Protein AF-A0A416S793-F1 (afdb_monomer_lite)

pLDDT: mean 81.35, std 17.26, range [35.0, 97.81]

Sequence (255 aa):
MKKRIYTAAGLFLAAALVLGGCGKEKVPESEFATADEAKEALTSAETIEIYFDLYGSKRKTKIVADGKVAGYLQKNTVYINEEEWFSIDYVEDEPINDREGSGTTYGYYDASGTCLGYAQEQYVDTSYGKDTRLIFLDVDETPLDYQSSRSGRILYDENDEEIGSGKIGRSGVSLLDQWYTNLYCAVFKTETDGTRQIDFMDRMAMLWRLERDYRSIDDNPVNTGVQIYETVAVVFVLILLIGSSFSKWRQKKKN

Secondary structure (DSSP, 8-state):
-HHHHHHHHHHHHHHHHHHGGGSPPPPPPPSSSSHHHHHHHHHH-SEEEEEEESS-SS-EEEEEETTEEEEEEETTEEEETTEEEEEEEE--SSGGGGSTTEEEEEEEE-TT--EEEEEEEEEEEETTEEEEEEEEE-TT-PEEEEEEETTSSEEEETTS-EEEEEEEESTTS-HHHHHHS-EEEEEEEE---SS----HHHHHHHHHHHHHHHHTT------HHHHHHHHHHHHHHHHHHHHHHHHHHHHHTT-

Foldseek 3Di:
DVVVVVVVVLVVVLVCLVVVVPPDQDFDAFPDPDLVVLQVLLFPAQKWKAKDFLPDQAHWTFIDRPRTTSFTDGRFFTDGPNATAKGKDWDDDDPLCVDPQWDTKIFIAGPVRDTAWIWIFGFDQAPVGTATWTFTAGPVRHTDQKTGHLLLAFIAGVNRDTFKGKDKDCVVPDPCCVQQGSMIMIMIGGNCPVPDTDRSVVNSVSVVSNSVVVVVVPPDHHPNVVSSVVVSVVSVVVVVVVVVVVVVVVVVVVD

Radius of gyration: 24.18 Å; chains: 1; bounding box: 53×38×86 Å

Structure (mmCIF, N/CA/C/O backbone):
data_AF-A0A416S793-F1
#
_entry.id   AF-A0A416S793-F1
#
loop_
_atom_site.group_PDB
_atom_site.id
_atom_site.type_symbol
_atom_site.label_atom_id
_atom_site.label_alt_id
_atom_site.label_comp_id
_atom_site.label_asym_id
_atom_site.label_entity_id
_atom_site.label_seq_id
_atom_site.pdbx_PDB_ins_code
_atom_site.Cartn_x
_atom_site.Cartn_y
_atom_site.Cartn_z
_atom_site.occupancy
_atom_site.B_iso_or_equiv
_atom_site.auth_seq_id
_atom_site.auth_comp_id
_atom_site.auth_asym_id
_atom_site.auth_atom_id
_atom_site.pdbx_PDB_model_num
ATOM 1 N N . MET A 1 1 ? -26.678 9.378 48.951 1.00 38.22 1 MET A N 1
ATOM 2 C CA . MET A 1 1 ? -26.867 9.287 47.485 1.00 38.22 1 MET A CA 1
ATOM 3 C C . MET A 1 1 ? -25.575 9.472 46.681 1.00 38.22 1 MET A C 1
ATOM 5 O O . MET A 1 1 ? -25.279 8.590 45.894 1.00 38.22 1 MET A O 1
ATOM 9 N N . LYS A 1 2 ? -24.725 10.483 46.942 1.00 35.28 2 LYS A N 1
ATOM 10 C CA . LYS A 1 2 ? -23.455 10.703 46.199 1.00 35.28 2 LYS A CA 1
ATOM 11 C C . LYS A 1 2 ? -22.471 9.510 46.149 1.00 35.28 2 LYS A C 1
ATOM 13 O O . LYS A 1 2 ? -21.803 9.327 45.146 1.00 35.28 2 LYS A O 1
ATOM 18 N N . LYS A 1 3 ? -22.408 8.661 47.189 1.00 38.50 3 LYS A N 1
ATOM 19 C CA . LYS A 1 3 ? -21.502 7.487 47.247 1.00 38.50 3 LYS A CA 1
ATOM 20 C C . LYS A 1 3 ? -21.828 6.373 46.239 1.00 38.50 3 LYS A C 1
ATOM 22 O O . LYS A 1 3 ? -20.913 5.681 45.828 1.00 38.50 3 LYS A O 1
ATOM 27 N N . ARG A 1 4 ? -23.101 6.192 45.863 1.00 39.22 4 ARG A N 1
ATOM 28 C CA . ARG A 1 4 ? -23.513 5.145 44.906 1.00 39.22 4 ARG A CA 1
ATOM 29 C C . ARG A 1 4 ? -23.220 5.537 43.455 1.00 39.22 4 ARG A C 1
ATOM 31 O O . ARG A 1 4 ? -23.013 4.660 42.633 1.00 39.22 4 ARG A O 1
ATOM 38 N N . ILE A 1 5 ? -23.146 6.838 43.173 1.00 46.09 5 ILE A N 1
ATOM 39 C CA . ILE A 1 5 ? -22.945 7.376 41.822 1.00 46.09 5 ILE A CA 1
ATOM 40 C C . ILE A 1 5 ? -21.497 7.155 41.354 1.00 46.09 5 ILE A C 1
ATOM 42 O O . ILE A 1 5 ? -21.291 6.696 40.241 1.00 46.09 5 ILE A O 1
ATOM 46 N N . TYR A 1 6 ? -20.494 7.378 42.214 1.00 41.75 6 TYR A N 1
ATOM 47 C CA . TYR A 1 6 ? -19.080 7.194 41.840 1.00 41.75 6 TYR A CA 1
ATOM 48 C C . TYR A 1 6 ? -18.668 5.724 41.684 1.00 41.75 6 TYR A C 1
ATOM 50 O O . TYR A 1 6 ? -17.881 5.394 40.803 1.00 41.75 6 TYR A O 1
ATOM 58 N N . THR A 1 7 ? -19.218 4.824 42.505 1.00 43.16 7 THR A N 1
ATOM 59 C CA . THR A 1 7 ? -18.961 3.380 42.378 1.00 43.16 7 THR A CA 1
ATOM 60 C C . THR A 1 7 ? -19.674 2.792 41.161 1.00 43.16 7 THR A C 1
ATOM 62 O O . THR A 1 7 ? -19.109 1.936 40.492 1.00 43.16 7 THR A O 1
ATOM 65 N N . ALA A 1 8 ? -20.869 3.294 40.827 1.00 39.91 8 ALA A N 1
ATOM 66 C CA . ALA A 1 8 ? -21.564 2.932 39.595 1.00 39.91 8 ALA A CA 1
ATOM 67 C C . ALA A 1 8 ? -20.851 3.480 38.347 1.00 39.91 8 ALA A C 1
ATOM 69 O O . ALA A 1 8 ? -20.729 2.751 37.375 1.00 39.91 8 ALA A O 1
ATOM 70 N N . ALA A 1 9 ? -20.318 4.707 38.385 1.00 46.22 9 ALA A N 1
ATOM 71 C CA . ALA A 1 9 ? -19.577 5.298 37.267 1.00 46.22 9 ALA A CA 1
ATOM 72 C C . ALA A 1 9 ? -18.262 4.555 36.960 1.00 46.22 9 ALA A C 1
ATOM 74 O O . ALA A 1 9 ? -17.954 4.323 35.796 1.00 46.22 9 ALA A O 1
ATOM 75 N N . GLY A 1 10 ? -17.517 4.123 37.986 1.00 43.75 10 GLY A N 1
ATOM 76 C CA . GLY A 1 10 ? -16.302 3.315 37.803 1.00 43.75 10 GLY A CA 1
ATOM 77 C C . GLY A 1 10 ? -16.581 1.907 37.263 1.00 43.75 10 GLY A C 1
ATOM 78 O O . GLY A 1 10 ? -15.853 1.424 36.401 1.00 43.75 10 GLY A O 1
ATOM 79 N N . LEU A 1 11 ? -17.674 1.274 37.711 1.00 47.00 11 LEU A N 1
ATOM 80 C CA . LEU A 1 11 ? -18.149 0.001 37.155 1.00 47.00 11 LEU A CA 1
ATOM 81 C C . LEU A 1 11 ? -18.685 0.154 35.727 1.00 47.00 11 LEU A C 1
ATOM 83 O O . LEU A 1 11 ? -18.479 -0.743 34.921 1.00 47.00 11 LEU A O 1
ATOM 87 N N . PHE A 1 12 ? -19.313 1.285 35.393 1.00 46.03 12 PHE A N 1
ATOM 88 C CA . PHE A 1 12 ? -19.750 1.589 34.028 1.00 46.03 12 PHE A CA 1
ATOM 89 C C . PHE A 1 12 ? -18.572 1.804 33.077 1.00 46.03 12 PHE A C 1
ATOM 91 O O . PHE A 1 12 ? -18.640 1.342 31.946 1.00 46.03 12 PHE A O 1
ATOM 98 N N . LEU A 1 13 ? -17.485 2.445 33.519 1.00 48.09 13 LEU A N 1
ATOM 99 C CA . LEU A 1 13 ? -16.287 2.630 32.692 1.00 48.09 13 LEU A CA 1
ATOM 100 C C . LEU A 1 13 ? -15.574 1.294 32.420 1.00 48.09 13 LEU A C 1
ATOM 102 O O . LEU A 1 13 ? -15.192 1.013 31.288 1.00 48.09 13 LEU A O 1
ATOM 106 N N . ALA A 1 14 ? -15.456 0.439 33.443 1.00 47.72 14 ALA A N 1
ATOM 107 C CA . ALA A 1 14 ? -14.892 -0.903 33.303 1.00 47.72 14 ALA A CA 1
ATOM 108 C C . ALA A 1 14 ? -15.794 -1.826 32.463 1.00 47.72 14 ALA A C 1
ATOM 110 O O . ALA A 1 14 ? -15.302 -2.563 31.616 1.00 47.72 14 ALA A O 1
ATOM 111 N N . ALA A 1 15 ? -17.118 -1.748 32.637 1.00 45.31 15 ALA A N 1
ATOM 112 C CA . ALA A 1 15 ? -18.071 -2.485 31.813 1.00 45.31 15 ALA A CA 1
ATOM 113 C C . ALA A 1 15 ? -18.111 -1.966 30.369 1.00 45.31 15 ALA A C 1
ATOM 115 O O . ALA A 1 15 ? -18.255 -2.773 29.465 1.00 45.31 15 ALA A O 1
ATOM 116 N N . ALA A 1 16 ? -17.935 -0.665 30.120 1.00 48.62 16 ALA A N 1
ATOM 117 C CA . ALA A 1 16 ? -17.843 -0.110 28.768 1.00 48.62 16 ALA A CA 1
ATOM 118 C C . ALA A 1 16 ? -16.562 -0.558 28.045 1.00 48.62 16 ALA A C 1
ATOM 120 O O . ALA A 1 16 ? -16.613 -0.854 26.855 1.00 48.62 16 ALA A O 1
ATOM 121 N N . LEU A 1 17 ? -15.441 -0.688 28.763 1.00 47.50 17 LEU A N 1
ATOM 122 C CA . LEU A 1 17 ? -14.199 -1.256 28.225 1.00 47.50 17 LEU A CA 1
ATOM 123 C C . LEU A 1 17 ? -14.330 -2.758 27.911 1.00 47.50 17 LEU A C 1
ATOM 125 O O . LEU A 1 17 ? -13.796 -3.217 26.908 1.00 47.50 17 LEU A O 1
ATOM 129 N N . VAL A 1 18 ? -15.074 -3.514 28.728 1.00 43.06 18 VAL A N 1
ATOM 130 C CA . VAL A 1 18 ? -15.298 -4.961 28.527 1.00 43.06 18 VAL A CA 1
ATOM 131 C C . VAL A 1 18 ? -16.391 -5.249 27.484 1.00 43.06 18 VAL A C 1
ATOM 133 O O . VAL A 1 18 ? -16.264 -6.191 26.709 1.00 43.06 18 VAL A O 1
ATOM 136 N N . LEU A 1 19 ? -17.451 -4.438 27.417 1.00 41.41 19 LEU A N 1
ATOM 137 C CA . LEU A 1 19 ? -18.565 -4.597 26.469 1.00 41.41 19 LEU A CA 1
ATOM 138 C C . LEU A 1 19 ? -18.295 -3.930 25.111 1.00 41.41 19 LEU A C 1
ATOM 140 O O . LEU A 1 19 ? -18.910 -4.313 24.119 1.00 41.41 19 LEU A O 1
ATOM 144 N N . GLY A 1 20 ? -17.357 -2.980 25.035 1.00 40.66 20 GLY A N 1
ATOM 145 C CA . GLY A 1 20 ? -16.882 -2.406 23.771 1.00 40.66 20 GLY A CA 1
ATOM 146 C C . GLY A 1 20 ? -16.084 -3.395 22.912 1.00 40.66 20 GLY A C 1
ATOM 147 O O . GLY A 1 20 ? -15.991 -3.213 21.702 1.00 40.66 20 GLY A O 1
ATOM 148 N N . GLY A 1 21 ? -15.573 -4.481 23.507 1.00 35.00 21 GLY A N 1
ATOM 149 C CA . GLY A 1 21 ? -14.808 -5.534 22.824 1.00 35.00 21 GLY A CA 1
ATOM 150 C C . GLY A 1 21 ? -15.632 -6.512 21.972 1.00 35.00 21 GLY A C 1
ATOM 151 O O . GLY A 1 21 ? -15.075 -7.462 21.433 1.00 35.00 21 GLY A O 1
ATOM 152 N N . CYS A 1 22 ? -16.947 -6.309 21.848 1.00 38.78 22 CYS A N 1
ATOM 153 C CA . CYS A 1 22 ? -17.835 -7.072 20.956 1.00 38.78 22 CYS A CA 1
ATOM 154 C C . CYS A 1 22 ? -18.673 -6.160 20.043 1.00 38.78 22 CYS A C 1
ATOM 156 O O . CYS A 1 22 ? -19.740 -6.551 19.565 1.00 38.78 22 CYS A O 1
ATOM 158 N N . GLY A 1 23 ? -18.207 -4.935 19.786 1.00 39.75 23 GLY A N 1
ATOM 159 C CA . GLY A 1 23 ? -18.718 -4.160 18.662 1.00 39.75 23 GLY A CA 1
ATOM 160 C C . GLY A 1 23 ? -18.331 -4.866 17.366 1.00 39.75 23 GLY A C 1
ATOM 161 O O . GLY A 1 23 ? -17.156 -5.173 17.173 1.00 39.75 23 GLY A O 1
ATOM 162 N N . LYS A 1 24 ? -19.305 -5.138 16.486 1.00 47.09 24 LYS A N 1
ATOM 163 C CA . LYS A 1 24 ? -19.006 -5.460 15.084 1.00 47.09 24 LYS A CA 1
ATOM 164 C C . LYS A 1 24 ? -18.009 -4.419 14.591 1.00 47.09 24 LYS A C 1
ATOM 166 O O . LYS A 1 24 ? -18.245 -3.225 14.770 1.00 47.09 24 LYS A O 1
ATOM 171 N N . GLU A 1 25 ? -16.892 -4.885 14.056 1.00 58.88 25 GLU A N 1
ATOM 172 C CA . GLU A 1 25 ? -15.843 -4.013 13.563 1.00 58.88 25 GLU A CA 1
ATOM 173 C C . GLU A 1 25 ? -16.437 -3.000 12.578 1.00 58.88 25 GLU A C 1
ATOM 175 O O . GLU A 1 25 ? -17.064 -3.385 11.588 1.00 58.88 25 GLU A O 1
ATOM 180 N N . LYS A 1 26 ? -16.343 -1.708 12.916 1.00 72.19 26 LYS A N 1
ATOM 181 C CA . LYS A 1 26 ? -16.964 -0.649 12.124 1.00 72.19 26 LYS A CA 1
ATOM 182 C C . LYS A 1 26 ? -16.174 -0.508 10.827 1.00 72.19 26 LYS A C 1
ATOM 184 O O . LYS A 1 26 ? -14.986 -0.203 10.868 1.00 72.19 26 LYS A O 1
ATOM 189 N N . VAL A 1 27 ? -16.842 -0.725 9.699 1.00 80.38 27 VAL A N 1
ATOM 190 C CA . VAL A 1 27 ? -16.260 -0.490 8.377 1.00 80.38 27 VAL A CA 1
ATOM 191 C C . VAL A 1 27 ? -15.991 1.013 8.232 1.00 80.38 27 VAL A C 1
ATOM 193 O O . VAL A 1 27 ? -16.888 1.807 8.532 1.00 80.38 27 VAL A O 1
ATOM 196 N N . PRO A 1 28 ? -14.775 1.435 7.841 1.00 84.69 28 PRO A N 1
ATOM 197 C CA . PRO A 1 28 ? -14.536 2.820 7.463 1.00 84.69 28 PRO A CA 1
ATOM 198 C C . PRO A 1 28 ? -15.405 3.185 6.255 1.00 84.69 28 PRO A C 1
ATOM 200 O O . PRO A 1 28 ? -15.316 2.543 5.212 1.00 84.69 28 PRO A O 1
ATOM 203 N N . GLU A 1 29 ? -16.266 4.186 6.417 1.00 85.94 29 GLU A N 1
ATOM 204 C CA . GLU A 1 29 ? -17.139 4.678 5.349 1.00 85.94 29 GLU A CA 1
ATOM 205 C C . GLU A 1 29 ? -16.365 5.663 4.467 1.00 85.94 29 GLU A C 1
ATOM 207 O O . GLU A 1 29 ? -15.632 6.508 4.987 1.00 85.94 29 GLU A O 1
ATOM 212 N N . SER A 1 30 ? -16.523 5.540 3.146 1.00 89.62 30 SER A N 1
ATOM 213 C CA . SER A 1 30 ? -15.948 6.487 2.190 1.00 89.62 30 SER A CA 1
ATOM 214 C C . SER A 1 30 ? -16.628 7.852 2.312 1.00 89.62 30 SER A C 1
ATOM 216 O O . SER A 1 30 ? -17.838 7.945 2.517 1.00 89.62 30 SER A O 1
ATOM 218 N N . GLU A 1 31 ? -15.843 8.916 2.180 1.00 93.69 31 GLU A N 1
ATOM 219 C CA . GLU A 1 31 ? -16.298 10.309 2.162 1.00 93.69 31 GLU A CA 1
ATOM 220 C C . GLU A 1 31 ? -16.569 10.823 0.735 1.00 93.69 31 GLU A C 1
ATOM 222 O O . GLU A 1 31 ? -16.937 11.988 0.559 1.00 93.69 31 GLU A O 1
ATOM 227 N N . PHE A 1 32 ? -16.397 9.972 -0.280 1.00 92.62 32 PHE A N 1
ATOM 228 C CA . PHE A 1 32 ? -16.686 10.267 -1.687 1.00 92.62 32 PHE A CA 1
ATOM 229 C C . PHE A 1 32 ? -18.086 9.782 -2.073 1.00 92.62 32 PHE A C 1
ATOM 231 O O . PHE A 1 32 ? -18.620 8.848 -1.474 1.00 92.62 32 PHE A O 1
ATOM 238 N N . ALA A 1 33 ? -18.705 10.418 -3.073 1.00 90.00 33 ALA A N 1
ATOM 239 C CA . ALA A 1 33 ? -20.078 10.085 -3.451 1.00 90.00 33 ALA A CA 1
ATOM 240 C C . ALA A 1 33 ? -20.156 8.764 -4.228 1.00 90.00 33 ALA A C 1
ATOM 242 O O . ALA A 1 33 ? -21.175 8.072 -4.170 1.00 90.00 33 ALA A O 1
ATOM 243 N N . THR A 1 34 ? -19.090 8.413 -4.952 1.00 93.75 34 THR A N 1
ATOM 244 C CA . THR A 1 34 ? -19.016 7.200 -5.772 1.00 93.75 34 THR A CA 1
ATOM 245 C C . THR A 1 34 ? -17.685 6.473 -5.592 1.00 93.75 34 THR A C 1
ATOM 247 O O . THR A 1 34 ? -16.700 7.043 -5.124 1.00 93.75 34 THR A O 1
ATOM 250 N N . ALA A 1 35 ? -17.657 5.191 -5.967 1.00 93.56 35 ALA A N 1
ATOM 251 C CA . ALA A 1 35 ? -16.425 4.410 -5.950 1.00 93.56 35 ALA A CA 1
ATOM 252 C C . ALA A 1 35 ? -15.397 4.947 -6.958 1.00 93.56 35 ALA A C 1
ATOM 254 O O . ALA A 1 35 ? -14.207 4.940 -6.666 1.00 93.56 35 ALA A O 1
ATOM 255 N N . ASP A 1 36 ? -15.850 5.445 -8.109 1.00 94.81 36 ASP A N 1
ATOM 256 C CA . ASP A 1 36 ? -14.966 5.984 -9.144 1.00 94.81 36 ASP A CA 1
ATOM 257 C C . ASP A 1 36 ? -14.297 7.287 -8.690 1.00 94.81 36 ASP A C 1
ATOM 259 O O . ASP A 1 36 ? -13.089 7.429 -8.849 1.00 94.81 36 ASP A O 1
ATOM 263 N N . GLU A 1 37 ? -15.033 8.177 -8.012 1.00 95.12 37 GLU A N 1
ATOM 264 C CA . GLU A 1 37 ? -14.454 9.375 -7.382 1.00 95.12 37 GLU A CA 1
ATOM 265 C C . GLU A 1 37 ? -13.391 9.019 -6.332 1.00 95.12 37 GLU A C 1
ATOM 267 O O . GLU A 1 37 ? -12.360 9.682 -6.238 1.00 95.12 37 GLU A O 1
ATOM 272 N N . ALA A 1 38 ? -13.627 7.970 -5.538 1.00 95.81 38 ALA A N 1
ATOM 273 C CA . ALA A 1 38 ? -12.657 7.508 -4.550 1.00 95.81 38 ALA A CA 1
ATOM 274 C C . ALA A 1 38 ? -11.394 6.927 -5.209 1.00 95.81 38 ALA A C 1
ATOM 276 O O . ALA A 1 38 ? -10.291 7.194 -4.736 1.00 95.81 38 ALA A O 1
ATOM 277 N N . LYS A 1 39 ? -11.538 6.157 -6.297 1.00 94.75 39 LYS A N 1
ATOM 278 C CA . LYS A 1 39 ? -10.405 5.617 -7.070 1.00 94.75 39 LYS A CA 1
ATOM 279 C C . LYS A 1 39 ? -9.590 6.736 -7.709 1.00 94.75 39 LYS A C 1
ATOM 281 O O . LYS A 1 39 ? -8.374 6.751 -7.558 1.00 94.75 39 LYS A O 1
ATOM 286 N N . GLU A 1 40 ? -10.256 7.697 -8.347 1.00 92.69 40 GLU A N 1
ATOM 287 C CA . GLU A 1 40 ? -9.607 8.870 -8.939 1.00 92.69 40 GLU A CA 1
ATOM 288 C C . GLU A 1 40 ? -8.826 9.654 -7.879 1.00 92.69 40 GLU A C 1
ATOM 290 O O . GLU A 1 40 ? -7.648 9.945 -8.079 1.00 92.69 40 GLU A O 1
ATOM 295 N N . ALA A 1 41 ? -9.431 9.896 -6.712 1.00 93.38 41 ALA A N 1
ATOM 296 C CA . ALA A 1 41 ? -8.758 10.566 -5.605 1.00 93.38 41 ALA A CA 1
ATOM 297 C C . ALA A 1 41 ? -7.534 9.792 -5.093 1.00 93.38 41 ALA A C 1
ATOM 299 O O . ALA A 1 41 ? -6.531 10.407 -4.745 1.00 93.38 41 ALA A O 1
ATOM 300 N N . LEU A 1 42 ? -7.583 8.457 -5.050 1.00 93.50 42 LEU A N 1
ATOM 301 C CA . LEU A 1 42 ? -6.445 7.635 -4.623 1.00 93.50 42 LEU A CA 1
ATOM 302 C C . LEU A 1 42 ? -5.271 7.683 -5.611 1.00 93.50 42 LEU A C 1
ATOM 304 O O . LEU A 1 42 ? -4.120 7.593 -5.181 1.00 93.50 42 LEU A O 1
ATOM 308 N N . THR A 1 43 ? -5.552 7.862 -6.900 1.00 88.94 43 THR A N 1
ATOM 309 C CA . THR A 1 43 ? -4.537 7.989 -7.955 1.00 88.94 43 THR A CA 1
ATOM 310 C C . THR A 1 43 ? -3.983 9.415 -8.061 1.00 88.94 43 THR A C 1
ATOM 312 O O . THR A 1 43 ? -2.791 9.602 -8.308 1.00 88.94 43 THR A O 1
ATOM 315 N N . SER A 1 44 ? -4.816 10.439 -7.853 1.00 88.62 44 SER A N 1
ATOM 316 C CA . SER A 1 44 ? -4.424 11.843 -8.028 1.00 88.62 44 SER A CA 1
ATOM 317 C C . SER A 1 44 ? -3.889 12.522 -6.765 1.00 88.62 44 SER A C 1
ATOM 319 O O . SER A 1 44 ? -3.367 13.630 -6.864 1.00 88.62 44 SER A O 1
ATOM 321 N N . ALA A 1 45 ? -4.068 11.925 -5.585 1.00 90.94 45 ALA A N 1
ATOM 322 C CA . ALA A 1 45 ? -3.743 12.585 -4.325 1.00 90.94 45 ALA A CA 1
ATOM 323 C C . ALA A 1 45 ? -2.241 12.830 -4.133 1.00 90.94 45 ALA A C 1
ATOM 325 O O . ALA A 1 45 ? -1.394 11.952 -4.342 1.00 90.94 45 ALA A O 1
ATOM 326 N N . GLU A 1 46 ? -1.928 14.015 -3.612 1.00 91.06 46 GLU A N 1
ATOM 327 C CA . GLU A 1 46 ? -0.577 14.372 -3.177 1.00 91.06 46 GLU A CA 1
ATOM 328 C C . GLU A 1 46 ? -0.181 13.573 -1.936 1.00 91.06 46 GLU A C 1
ATOM 330 O O . GLU A 1 46 ? 0.961 13.126 -1.804 1.00 91.06 46 GLU A O 1
ATOM 335 N N . THR A 1 47 ? -1.127 13.388 -1.013 1.00 93.81 47 THR A N 1
ATOM 336 C CA . THR A 1 47 ? -0.925 12.674 0.244 1.00 93.81 47 THR A CA 1
ATOM 337 C C . THR A 1 47 ? -1.897 11.510 0.375 1.00 93.81 47 THR A C 1
ATOM 339 O O . THR A 1 47 ? -3.113 11.679 0.444 1.00 93.81 47 THR A O 1
ATOM 342 N N . ILE A 1 48 ? -1.331 10.315 0.515 1.00 96.06 48 ILE A N 1
ATOM 343 C CA . ILE A 1 48 ? -2.055 9.084 0.819 1.00 96.06 48 ILE A CA 1
ATOM 344 C C . ILE A 1 48 ? -1.658 8.612 2.215 1.00 96.06 48 ILE A C 1
ATOM 346 O O . ILE A 1 48 ? -0.474 8.415 2.493 1.00 96.06 48 ILE A O 1
ATOM 350 N N . GLU A 1 49 ? -2.640 8.385 3.085 1.00 96.69 49 GLU A N 1
ATOM 351 C CA . GLU A 1 49 ? -2.437 7.730 4.378 1.00 96.69 49 GLU A CA 1
ATOM 352 C C . GLU A 1 49 ? -3.114 6.360 4.386 1.00 96.69 49 GLU A C 1
ATOM 354 O O . GLU A 1 49 ? -4.332 6.249 4.228 1.00 96.69 49 GLU A O 1
ATOM 359 N N . ILE A 1 50 ? -2.335 5.311 4.627 1.00 96.12 50 ILE A N 1
ATOM 360 C CA . ILE A 1 50 ? -2.825 3.938 4.726 1.00 96.12 50 ILE A CA 1
ATOM 361 C C . ILE A 1 50 ? -2.659 3.488 6.167 1.00 96.12 50 ILE A C 1
ATOM 363 O O . ILE A 1 50 ? -1.543 3.341 6.666 1.00 96.12 50 ILE A O 1
ATOM 367 N N . TYR A 1 51 ? -3.778 3.287 6.853 1.00 94.19 51 TYR A N 1
ATOM 368 C CA . TYR A 1 51 ? -3.783 2.710 8.189 1.00 94.19 51 TYR A CA 1
ATOM 369 C C . TYR A 1 51 ? -3.805 1.194 8.043 1.00 94.19 51 TYR A C 1
ATOM 371 O O . TYR A 1 51 ? -4.479 0.678 7.154 1.00 94.19 51 TYR A O 1
ATOM 379 N N . PHE A 1 52 ? -3.106 0.478 8.918 1.00 92.25 52 PHE A N 1
ATOM 380 C CA . PHE A 1 52 ? -3.042 -0.985 8.885 1.00 92.25 52 PHE A CA 1
ATOM 381 C C . PHE A 1 52 ? -2.655 -1.551 10.254 1.00 92.25 52 PHE A C 1
ATOM 383 O O . PHE A 1 52 ? -2.127 -0.843 11.116 1.00 92.25 52 PHE A O 1
ATOM 390 N N . ASP A 1 53 ? -2.955 -2.829 10.470 1.00 89.88 53 ASP A N 1
ATOM 391 C CA . ASP A 1 53 ? -2.495 -3.583 11.634 1.00 89.88 53 ASP A CA 1
ATOM 392 C C . ASP A 1 53 ? -1.256 -4.394 11.235 1.00 89.88 53 ASP A C 1
ATOM 394 O O . ASP A 1 53 ? -1.345 -5.321 10.434 1.00 89.88 53 ASP A O 1
ATOM 398 N N . LEU A 1 54 ? -0.087 -4.043 11.780 1.00 88.50 54 LEU A N 1
ATOM 399 C CA . LEU A 1 54 ? 1.187 -4.633 11.352 1.00 88.50 54 LEU A CA 1
ATOM 400 C C . LEU A 1 54 ? 1.271 -6.139 11.647 1.00 88.50 54 LEU A C 1
ATOM 402 O O . LEU A 1 54 ? 2.020 -6.841 10.969 1.00 88.50 54 LEU A O 1
ATOM 406 N N . TYR A 1 55 ? 0.517 -6.645 12.626 1.00 85.25 55 TYR A N 1
ATOM 407 C CA . TYR A 1 55 ? 0.572 -8.050 13.055 1.00 85.25 55 TYR A CA 1
ATOM 408 C C . TYR A 1 55 ? -0.782 -8.772 12.961 1.00 85.25 55 TYR A C 1
ATOM 410 O O . TYR A 1 55 ? -0.857 -9.983 13.177 1.00 85.25 55 TYR A O 1
ATOM 418 N N . GLY A 1 56 ? -1.859 -8.053 12.650 1.00 81.94 56 GLY A N 1
ATOM 419 C CA .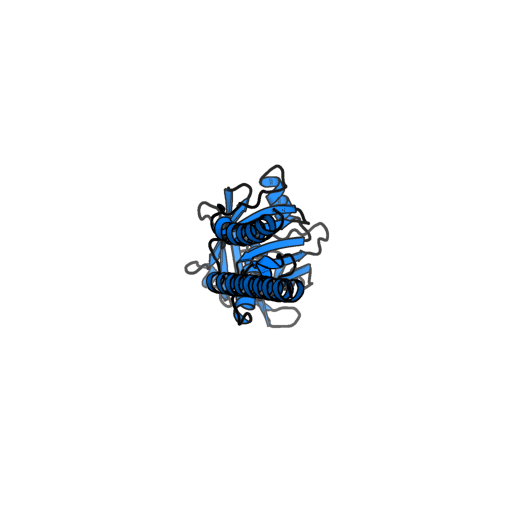 GLY A 1 56 ? -3.217 -8.568 12.541 1.00 81.94 56 GLY A CA 1
ATOM 420 C C . GLY A 1 56 ? -3.741 -8.526 11.108 1.00 81.94 56 GLY A C 1
ATOM 421 O O . GLY A 1 56 ? -3.635 -7.527 10.417 1.00 81.94 56 GLY A O 1
ATOM 422 N N . SER A 1 57 ? -4.390 -9.604 10.669 1.00 79.50 57 SER A N 1
ATOM 423 C CA . SER A 1 57 ? -4.954 -9.700 9.311 1.00 79.50 57 SER A CA 1
ATOM 424 C C . SER A 1 57 ? -6.460 -9.448 9.233 1.00 79.50 57 SER A C 1
ATOM 426 O O . SER A 1 57 ? -7.018 -9.332 8.148 1.00 79.50 57 SER A O 1
ATOM 428 N N . LYS A 1 58 ? -7.154 -9.411 10.375 1.00 82.75 58 LYS A N 1
ATOM 429 C CA . LYS A 1 58 ? -8.623 -9.330 10.400 1.00 82.75 58 LYS A CA 1
ATOM 430 C C . LYS A 1 58 ? -9.141 -7.901 10.337 1.00 82.75 58 LYS A C 1
ATOM 432 O O . LYS A 1 58 ? -10.261 -7.708 9.869 1.00 82.75 58 LYS A O 1
ATOM 437 N N . ARG A 1 59 ? -8.339 -6.947 10.819 1.00 86.12 59 ARG A N 1
ATOM 438 C CA . ARG A 1 59 ? -8.782 -5.584 11.076 1.00 86.12 59 ARG A CA 1
ATOM 439 C C . ARG A 1 59 ? -9.018 -4.825 9.766 1.00 86.12 59 ARG A C 1
ATOM 441 O O . ARG A 1 59 ? -8.197 -4.918 8.858 1.00 86.12 59 ARG A O 1
ATOM 448 N N . LYS A 1 60 ? -10.120 -4.079 9.683 1.00 92.25 60 LYS A N 1
ATOM 449 C CA . LYS A 1 60 ? -10.439 -3.142 8.600 1.00 92.25 60 LYS A CA 1
ATOM 450 C C . LYS A 1 60 ? -9.948 -1.754 8.986 1.00 92.25 60 LYS A C 1
ATOM 452 O O . LYS A 1 60 ? -10.377 -1.189 9.993 1.00 92.25 60 LYS A O 1
ATOM 457 N N . THR A 1 61 ? -9.056 -1.191 8.189 1.00 93.00 61 THR A N 1
ATOM 458 C CA . THR A 1 61 ? -8.377 0.071 8.494 1.00 93.00 61 THR A CA 1
ATOM 459 C C . THR A 1 61 ? -8.540 1.054 7.348 1.00 93.00 61 THR A C 1
ATOM 461 O O . THR A 1 61 ? -8.585 0.672 6.190 1.00 93.00 61 THR A O 1
ATOM 464 N N . LYS A 1 62 ? -8.699 2.339 7.658 1.00 95.00 62 LYS A N 1
ATOM 465 C CA . LYS A 1 62 ? -9.039 3.346 6.645 1.00 95.00 62 LYS A CA 1
ATOM 466 C C . LYS A 1 62 ? -7.870 3.648 5.700 1.00 95.00 62 LYS A C 1
ATOM 468 O O . LYS A 1 62 ? -6.711 3.625 6.113 1.00 95.00 62 LYS A O 1
ATOM 473 N N . ILE A 1 63 ? -8.211 4.021 4.475 1.00 97.06 63 ILE A N 1
ATOM 474 C CA . ILE A 1 63 ? -7.315 4.617 3.484 1.00 97.06 63 ILE A CA 1
ATOM 475 C C . ILE A 1 63 ? -7.803 6.047 3.252 1.00 97.06 63 ILE A C 1
ATOM 477 O O . ILE A 1 63 ? -8.997 6.263 3.033 1.00 97.06 63 ILE A O 1
ATOM 481 N N . VAL A 1 64 ? -6.903 7.019 3.346 1.00 96.69 64 VAL A N 1
ATOM 482 C CA . VAL A 1 64 ? -7.215 8.450 3.277 1.00 96.69 64 VAL A CA 1
ATOM 483 C C . VAL A 1 64 ? -6.461 9.077 2.108 1.00 96.69 64 VAL A C 1
ATOM 485 O O . VAL A 1 64 ? -5.243 8.942 2.031 1.00 96.69 64 VAL A O 1
ATOM 488 N N . ALA A 1 65 ? -7.183 9.781 1.240 1.00 95.88 65 ALA A N 1
ATOM 489 C CA . ALA A 1 65 ? -6.652 10.580 0.141 1.00 95.88 65 ALA A CA 1
ATOM 490 C C . ALA A 1 65 ? -6.859 12.066 0.449 1.00 95.88 65 ALA A C 1
ATOM 492 O O . ALA A 1 65 ? -7.995 12.495 0.666 1.00 95.88 65 ALA A O 1
ATOM 493 N N . ASP A 1 66 ? -5.772 12.835 0.547 1.00 94.38 66 ASP A N 1
ATOM 494 C CA . ASP A 1 66 ? -5.773 14.279 0.840 1.00 94.38 66 ASP A CA 1
ATOM 495 C C . ASP A 1 66 ? -6.715 14.682 1.992 1.00 94.38 66 ASP A C 1
ATOM 497 O O . ASP A 1 66 ? -7.453 15.669 1.949 1.00 94.38 66 ASP A O 1
ATOM 501 N N . GLY A 1 67 ? -6.698 13.877 3.058 1.00 94.50 67 GLY A N 1
ATOM 502 C CA . GLY A 1 67 ? -7.482 14.102 4.273 1.00 94.50 67 GLY A CA 1
ATOM 503 C C . GLY A 1 67 ? -8.913 13.551 4.265 1.00 94.50 67 GLY A C 1
ATOM 504 O O . GLY A 1 67 ? -9.579 13.665 5.293 1.00 94.50 67 GLY A O 1
ATOM 505 N N . LYS A 1 68 ? -9.378 12.924 3.176 1.00 96.19 68 LYS A N 1
ATOM 506 C CA . LYS A 1 68 ? -10.703 12.281 3.076 1.00 96.19 68 LYS A CA 1
ATOM 507 C C . LYS A 1 68 ? -10.595 10.764 3.002 1.00 96.19 68 LYS A C 1
ATOM 509 O O . LYS A 1 68 ? -9.771 10.239 2.257 1.00 96.19 68 LYS A O 1
ATOM 514 N N . VAL A 1 69 ? -11.427 10.035 3.744 1.00 96.75 69 VAL A N 1
ATOM 515 C CA . VAL A 1 69 ? -11.468 8.566 3.661 1.00 96.75 69 VAL A CA 1
ATOM 516 C C . VAL A 1 69 ? -11.978 8.141 2.283 1.00 96.75 69 VAL A C 1
ATOM 518 O O . VAL A 1 69 ? -13.096 8.471 1.907 1.00 96.75 69 VAL A O 1
ATOM 521 N N . ALA A 1 70 ? -11.168 7.392 1.538 1.00 96.75 70 ALA A N 1
ATOM 522 C CA . ALA A 1 70 ? -11.521 6.880 0.211 1.00 96.75 70 ALA A CA 1
ATOM 523 C C . ALA A 1 70 ? -12.022 5.430 0.255 1.00 96.75 70 ALA A C 1
ATOM 525 O O . ALA A 1 70 ? -12.911 5.044 -0.503 1.00 96.75 70 ALA A O 1
ATOM 526 N N . GLY A 1 71 ? -11.489 4.636 1.184 1.00 96.25 71 GLY A N 1
ATOM 527 C CA . GLY A 1 71 ? -11.805 3.220 1.316 1.00 96.25 71 GLY A CA 1
ATOM 528 C C . GLY A 1 71 ? -11.176 2.608 2.561 1.00 96.25 71 GLY A C 1
ATOM 529 O O . GLY A 1 71 ? -10.806 3.314 3.508 1.00 96.25 71 GLY A O 1
ATOM 530 N N . TYR A 1 72 ? -11.040 1.287 2.567 1.00 96.12 72 TYR A N 1
ATOM 531 C CA . TYR A 1 72 ? -10.375 0.569 3.646 1.00 96.12 72 TYR A CA 1
ATOM 532 C C . TYR A 1 72 ? -9.481 -0.558 3.135 1.00 96.12 72 TYR A C 1
ATOM 534 O O . TYR A 1 72 ? -9.743 -1.184 2.113 1.00 96.12 72 TYR A O 1
ATOM 542 N N . LEU A 1 73 ? -8.427 -0.827 3.892 1.00 95.81 73 LEU A N 1
ATOM 543 C CA . LEU A 1 73 ? -7.547 -1.968 3.742 1.00 95.81 73 LEU A CA 1
ATOM 544 C C . LEU A 1 73 ? -7.997 -3.062 4.712 1.00 95.81 73 LEU A C 1
ATOM 546 O O . LEU A 1 73 ? -8.302 -2.798 5.879 1.00 95.81 73 LEU A O 1
ATOM 550 N N . GLN A 1 74 ? -8.028 -4.302 4.240 1.00 93.00 74 GLN A N 1
ATOM 551 C CA . GLN A 1 74 ? -8.129 -5.474 5.098 1.00 93.00 74 GLN A CA 1
ATOM 552 C C . GLN A 1 74 ? -7.098 -6.500 4.646 1.00 93.00 74 GLN A C 1
ATOM 554 O O . GLN A 1 74 ? -7.183 -7.026 3.536 1.00 93.00 74 GLN A O 1
ATOM 559 N N . LYS A 1 75 ? -6.127 -6.794 5.519 1.00 88.94 75 LYS A N 1
ATOM 560 C CA . LYS A 1 75 ? -4.931 -7.575 5.177 1.00 88.94 75 LYS A CA 1
ATOM 561 C C . LYS A 1 75 ? -4.220 -6.944 3.968 1.00 88.94 75 LYS A C 1
ATOM 563 O O . LYS A 1 75 ? -3.574 -5.918 4.120 1.00 88.94 75 LYS A O 1
ATOM 568 N N . ASN A 1 76 ? -4.411 -7.529 2.792 1.00 92.44 76 ASN A N 1
ATOM 569 C CA . ASN A 1 76 ? -3.729 -7.198 1.546 1.00 92.44 76 ASN A CA 1
ATOM 570 C C . ASN A 1 76 ? -4.707 -6.751 0.450 1.00 92.44 76 ASN A C 1
ATOM 572 O O . ASN A 1 76 ? -4.323 -6.618 -0.707 1.00 92.44 76 ASN A O 1
ATOM 576 N N . THR A 1 77 ? -5.978 -6.576 0.807 1.00 96.25 77 THR A N 1
ATOM 577 C CA . THR A 1 77 ? -7.057 -6.297 -0.135 1.00 96.25 77 THR A CA 1
ATOM 578 C C . THR A 1 77 ? -7.635 -4.925 0.158 1.00 96.25 77 THR A C 1
ATOM 580 O O . THR A 1 77 ? -7.962 -4.599 1.306 1.00 96.25 77 THR A O 1
ATOM 583 N N . VAL A 1 78 ? -7.747 -4.123 -0.891 1.00 97.25 78 VAL A N 1
ATOM 584 C CA . VAL A 1 78 ? -8.281 -2.768 -0.861 1.00 97.25 78 VAL A CA 1
ATOM 585 C C . VAL A 1 78 ? -9.755 -2.821 -1.226 1.00 97.25 78 VAL A C 1
ATOM 587 O O . VAL A 1 78 ? -10.140 -3.419 -2.228 1.00 97.25 78 VAL A O 1
ATOM 590 N N . TYR A 1 79 ? -10.575 -2.164 -0.416 1.00 96.44 79 TYR A N 1
ATOM 591 C CA . TYR A 1 79 ? -12.015 -2.091 -0.599 1.00 96.44 79 TYR A CA 1
ATOM 592 C C . TYR A 1 79 ? -12.470 -0.642 -0.705 1.00 96.44 79 TYR A C 1
ATOM 594 O O . TYR A 1 79 ? -12.041 0.220 0.070 1.00 96.44 79 TYR A O 1
ATOM 602 N N . ILE A 1 80 ? -13.407 -0.392 -1.612 1.00 94.75 80 ILE A N 1
ATOM 603 C CA . ILE A 1 80 ? -14.096 0.889 -1.772 1.00 94.75 80 ILE A CA 1
ATOM 604 C C . ILE A 1 80 ? -15.592 0.591 -1.749 1.00 94.75 80 ILE A C 1
ATOM 606 O O . ILE A 1 80 ? -16.061 -0.278 -2.471 1.00 94.75 80 ILE A O 1
ATOM 610 N N . ASN A 1 81 ? -16.345 1.289 -0.896 1.00 89.69 81 ASN A N 1
ATOM 611 C CA . ASN A 1 81 ? -17.790 1.073 -0.732 1.00 89.69 81 ASN A CA 1
ATOM 612 C C . ASN A 1 81 ? -18.181 -0.398 -0.479 1.00 89.69 81 ASN A C 1
ATOM 614 O O . ASN A 1 81 ? -19.177 -0.877 -1.006 1.00 89.69 81 ASN A O 1
ATOM 618 N N . GLU A 1 82 ? -17.396 -1.102 0.346 1.00 89.75 82 GLU A N 1
ATOM 619 C CA . GLU A 1 82 ? -17.564 -2.533 0.681 1.00 89.75 82 GLU A CA 1
ATOM 620 C C . GLU A 1 82 ? -17.319 -3.522 -0.469 1.00 89.75 82 GLU A C 1
ATOM 622 O O . GLU A 1 82 ? -17.365 -4.732 -0.247 1.00 89.75 82 GLU A O 1
ATOM 627 N N . GLU A 1 83 ? -16.976 -3.036 -1.658 1.00 93.88 83 GLU A N 1
ATOM 628 C CA . GLU A 1 83 ? -16.585 -3.860 -2.796 1.00 93.88 83 GLU A CA 1
ATOM 629 C C . GLU A 1 83 ? -15.063 -3.972 -2.871 1.00 93.88 83 GLU A C 1
ATOM 631 O O . GLU A 1 83 ? -14.332 -3.010 -2.618 1.00 93.88 83 GLU A O 1
ATOM 636 N N . GLU A 1 84 ? -14.582 -5.172 -3.187 1.00 96.19 84 GLU A N 1
ATOM 637 C CA . GLU A 1 84 ? -13.165 -5.407 -3.441 1.00 96.19 84 GLU A CA 1
ATOM 638 C C . GLU A 1 84 ? -12.745 -4.657 -4.705 1.00 96.19 84 GLU A C 1
ATOM 640 O O . GLU A 1 84 ? -13.349 -4.821 -5.766 1.00 96.19 84 GLU A O 1
ATOM 645 N N . TRP A 1 85 ? -11.712 -3.823 -4.582 1.00 96.38 85 TRP A N 1
ATOM 646 C CA . TRP A 1 85 ? -11.118 -3.145 -5.725 1.00 96.38 85 TRP A CA 1
ATOM 647 C C . TRP A 1 85 ? -9.977 -3.977 -6.306 1.00 96.38 85 TRP A C 1
ATOM 649 O O . TRP A 1 85 ? -10.038 -4.364 -7.470 1.00 96.38 85 TRP A O 1
ATOM 659 N N . PHE A 1 86 ? -8.961 -4.261 -5.495 1.00 97.81 86 PHE A N 1
ATOM 660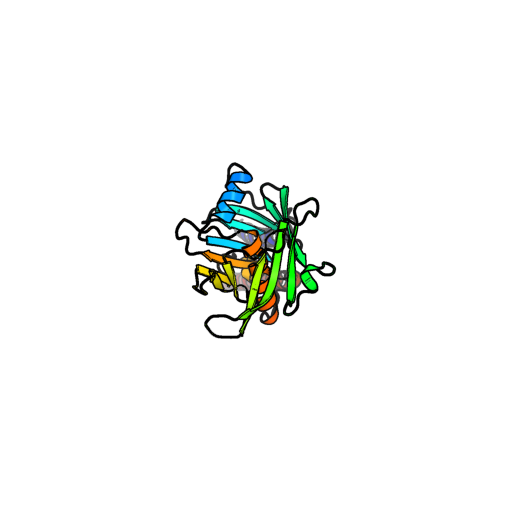 C CA . PHE A 1 86 ? -7.867 -5.153 -5.860 1.00 97.81 86 PHE A CA 1
ATOM 661 C C . PHE A 1 86 ? -7.206 -5.733 -4.611 1.00 97.81 86 PHE A C 1
ATOM 663 O O . PHE A 1 86 ? -7.355 -5.222 -3.493 1.00 97.81 86 PHE A O 1
ATOM 670 N N . SER A 1 87 ? -6.430 -6.787 -4.814 1.00 97.25 87 SER A N 1
ATOM 671 C CA . SER A 1 87 ? -5.525 -7.361 -3.832 1.00 97.25 87 SER A CA 1
ATOM 672 C C . SER A 1 87 ? -4.094 -7.363 -4.353 1.00 97.25 87 SER A C 1
ATOM 674 O O . SER A 1 87 ? -3.849 -7.288 -5.555 1.00 97.25 87 SER A O 1
ATOM 676 N N . ILE A 1 88 ? -3.145 -7.413 -3.427 1.00 96.56 88 ILE A N 1
ATOM 677 C CA . ILE A 1 88 ? -1.725 -7.584 -3.723 1.00 96.56 88 ILE A CA 1
ATOM 678 C C . ILE A 1 88 ? -1.251 -8.910 -3.119 1.00 96.56 88 ILE A C 1
ATOM 680 O O . ILE A 1 88 ? -1.589 -9.221 -1.971 1.00 96.56 88 ILE A O 1
ATOM 684 N N . ASP A 1 89 ? -0.491 -9.696 -3.882 1.00 95.31 89 ASP A N 1
ATOM 685 C CA . ASP A 1 89 ? 0.118 -10.940 -3.394 1.00 95.31 89 ASP A CA 1
ATOM 686 C C . ASP A 1 89 ? 1.516 -11.195 -3.972 1.00 95.31 89 ASP A C 1
ATOM 688 O O . ASP A 1 89 ? 1.921 -10.572 -4.954 1.00 95.31 89 ASP A O 1
ATOM 692 N N . TYR A 1 90 ? 2.263 -12.109 -3.351 1.00 92.81 90 TYR A N 1
ATOM 693 C CA . TYR A 1 90 ? 3.513 -12.617 -3.910 1.00 92.81 90 TYR A CA 1
ATOM 694 C C . TYR A 1 90 ? 3.240 -13.441 -5.165 1.00 92.81 90 TYR A C 1
ATOM 696 O O . TYR A 1 90 ? 2.342 -14.281 -5.191 1.00 92.81 90 TYR A O 1
ATOM 704 N N . VAL A 1 91 ? 4.064 -13.235 -6.187 1.00 91.88 91 VAL A N 1
ATOM 705 C CA . VAL A 1 91 ? 4.061 -14.072 -7.387 1.00 91.88 91 VAL A CA 1
ATOM 706 C C . VAL A 1 91 ? 5.108 -15.162 -7.195 1.00 91.88 91 VAL A C 1
ATOM 708 O O . VAL A 1 91 ? 6.293 -14.851 -7.084 1.00 91.88 91 VAL A O 1
ATOM 711 N N . GLU A 1 92 ? 4.696 -16.427 -7.126 1.00 83.06 92 GLU A N 1
ATOM 712 C CA . GLU A 1 92 ? 5.620 -17.556 -6.912 1.00 83.06 92 GLU A CA 1
ATOM 713 C C . GLU A 1 92 ? 5.936 -18.312 -8.215 1.00 83.06 92 GLU A C 1
ATOM 715 O O . GLU A 1 92 ? 7.105 -18.588 -8.478 1.00 83.06 92 GLU A O 1
ATOM 720 N N . ASP A 1 93 ? 4.945 -18.545 -9.083 1.00 78.38 93 ASP A N 1
ATOM 721 C CA . ASP A 1 93 ? 5.044 -19.502 -10.201 1.00 78.38 93 ASP A CA 1
ATOM 722 C C . ASP A 1 93 ? 4.761 -18.884 -11.590 1.00 78.38 93 ASP A C 1
ATOM 724 O O . ASP A 1 93 ? 4.102 -19.499 -12.433 1.00 78.38 93 ASP A O 1
ATOM 728 N N . GLU A 1 94 ? 5.243 -17.665 -11.857 1.00 81.00 94 GLU A N 1
ATOM 729 C CA . GLU A 1 94 ? 5.050 -16.992 -13.155 1.00 81.00 94 GLU A CA 1
ATOM 730 C C . GLU A 1 94 ? 6.370 -16.682 -13.885 1.00 81.00 94 GLU A C 1
ATOM 732 O O . GLU A 1 94 ? 7.379 -16.415 -13.225 1.00 81.00 94 GLU A O 1
ATOM 737 N N . PRO A 1 95 ? 6.374 -16.639 -15.239 1.00 80.38 95 PRO A N 1
ATOM 738 C CA . PRO A 1 95 ? 7.579 -16.389 -16.044 1.00 80.38 95 PRO A CA 1
ATOM 739 C C . PRO A 1 95 ? 8.322 -15.094 -15.698 1.00 80.38 95 PRO A C 1
ATOM 741 O O . PRO A 1 95 ? 9.534 -15.000 -15.894 1.00 80.38 95 PRO A O 1
ATOM 744 N N . ILE A 1 96 ? 7.618 -14.101 -15.154 1.00 80.19 96 ILE A N 1
ATOM 745 C CA . ILE A 1 96 ? 8.199 -12.836 -14.700 1.00 80.19 96 ILE A CA 1
ATOM 746 C C . ILE A 1 96 ? 9.308 -13.042 -13.649 1.00 80.19 96 ILE A C 1
ATOM 748 O O . ILE A 1 96 ? 10.252 -12.249 -13.587 1.00 80.19 96 ILE A O 1
ATOM 752 N N . ASN A 1 97 ? 9.249 -14.127 -12.867 1.00 83.38 97 ASN A N 1
ATOM 753 C CA . ASN A 1 97 ? 10.262 -14.488 -11.871 1.00 83.38 97 ASN A CA 1
ATOM 754 C C . ASN A 1 97 ? 11.544 -15.073 -12.486 1.00 83.38 97 ASN A C 1
ATOM 756 O O . ASN A 1 97 ? 12.587 -15.040 -11.839 1.00 83.38 97 ASN A O 1
ATOM 760 N N . ASP A 1 98 ? 11.511 -15.551 -13.733 1.00 83.00 98 ASP A N 1
ATOM 761 C CA . ASP A 1 98 ? 12.670 -16.175 -14.392 1.00 83.00 98 ASP A CA 1
ATOM 762 C C . ASP A 1 98 ? 13.654 -15.148 -14.991 1.00 83.00 98 ASP A C 1
ATOM 764 O O . ASP A 1 98 ? 14.688 -15.513 -15.561 1.00 83.00 98 ASP A O 1
ATOM 768 N N . ARG A 1 99 ? 13.353 -13.847 -14.879 1.00 81.94 99 ARG A N 1
ATOM 769 C CA . ARG A 1 99 ? 14.201 -12.755 -15.380 1.00 81.94 99 ARG A CA 1
ATOM 770 C C . ARG A 1 99 ? 15.542 -12.704 -14.636 1.00 81.94 99 ARG A C 1
ATOM 772 O O . ARG A 1 99 ? 15.597 -12.698 -13.411 1.00 81.94 99 ARG A O 1
ATOM 779 N N . GLU A 1 100 ? 16.650 -12.608 -15.372 1.00 78.94 100 GLU A N 1
ATOM 780 C CA . GLU A 1 100 ? 17.971 -12.459 -14.754 1.00 78.94 100 GLU A CA 1
ATOM 781 C C . GLU A 1 100 ? 18.068 -11.123 -14.001 1.00 78.94 100 GLU A C 1
ATOM 783 O O . GLU A 1 100 ? 17.761 -10.063 -14.542 1.00 78.94 100 GLU A O 1
ATOM 788 N N . GLY A 1 101 ? 18.509 -11.175 -12.743 1.00 79.56 101 GLY A N 1
ATOM 789 C CA . GLY A 1 101 ? 18.615 -9.986 -11.900 1.00 79.56 101 GLY A CA 1
ATOM 790 C C . GLY A 1 101 ? 17.287 -9.515 -11.293 1.00 79.56 101 GLY A C 1
ATOM 791 O O . GLY A 1 101 ? 17.222 -8.387 -10.800 1.00 79.56 101 GLY A O 1
ATOM 792 N N . SER A 1 102 ? 16.256 -10.361 -11.294 1.00 84.81 102 SER A N 1
ATOM 793 C CA . SER A 1 102 ? 15.031 -10.150 -10.526 1.00 84.81 102 SER A CA 1
ATOM 794 C C . SER A 1 102 ? 15.144 -10.718 -9.100 1.00 84.81 102 SER A C 1
ATOM 796 O O . SER A 1 102 ? 15.997 -11.554 -8.786 1.00 84.81 102 SER A O 1
ATOM 798 N N . GLY A 1 103 ? 14.302 -10.207 -8.206 1.00 87.62 103 GLY A N 1
ATOM 799 C CA . GLY A 1 103 ? 14.124 -10.669 -6.836 1.00 87.62 103 GLY A CA 1
ATOM 800 C C . GLY A 1 103 ? 12.650 -10.926 -6.539 1.00 87.62 103 GLY A C 1
ATOM 801 O O . GLY A 1 103 ? 11.965 -11.613 -7.284 1.00 87.62 103 GLY A O 1
ATOM 802 N N . THR A 1 104 ? 12.153 -10.385 -5.427 1.00 91.62 104 THR A N 1
ATOM 803 C CA . THR A 1 104 ? 10.748 -10.563 -5.030 1.00 91.62 104 THR A CA 1
ATOM 804 C C . THR A 1 104 ? 9.798 -9.866 -6.009 1.00 91.62 104 THR A C 1
ATOM 806 O O . THR A 1 104 ? 9.978 -8.671 -6.259 1.00 91.62 104 THR A O 1
ATOM 809 N N . THR A 1 105 ? 8.755 -10.564 -6.461 1.00 95.12 105 THR A N 1
ATOM 810 C CA . THR A 1 105 ? 7.685 -10.009 -7.306 1.00 95.12 105 THR A CA 1
ATOM 811 C C . THR A 1 105 ? 6.360 -9.958 -6.546 1.00 95.12 105 THR A C 1
ATOM 813 O O . THR A 1 105 ? 5.987 -10.912 -5.859 1.00 95.12 105 THR A O 1
ATOM 816 N N . TYR A 1 106 ? 5.649 -8.842 -6.681 1.00 95.50 106 TYR A N 1
ATOM 817 C CA . TYR A 1 106 ? 4.290 -8.622 -6.197 1.00 95.50 106 TYR A CA 1
ATOM 818 C C . TYR A 1 106 ? 3.372 -8.448 -7.401 1.00 95.50 106 TYR A C 1
ATOM 820 O O . TYR A 1 106 ? 3.705 -7.689 -8.308 1.00 95.50 106 TYR A O 1
ATOM 828 N N . GLY A 1 107 ? 2.239 -9.138 -7.403 1.00 96.50 107 GLY A N 1
ATOM 829 C CA . GLY A 1 107 ? 1.198 -9.005 -8.416 1.00 96.50 107 GLY A CA 1
ATOM 830 C C . GLY A 1 107 ? -0.004 -8.273 -7.841 1.00 96.50 107 GLY A C 1
ATOM 831 O O . GLY A 1 107 ? -0.328 -8.433 -6.658 1.00 96.50 107 GLY A O 1
ATOM 832 N N . TYR A 1 108 ? -0.659 -7.477 -8.677 1.00 97.00 108 TYR A N 1
ATOM 833 C CA . TYR A 1 108 ? -1.931 -6.838 -8.359 1.00 97.00 108 TYR A CA 1
ATOM 834 C C . TYR A 1 108 ? -3.053 -7.606 -9.044 1.00 97.00 108 TYR A C 1
ATOM 836 O O . TYR A 1 108 ? -2.965 -7.874 -10.239 1.00 97.00 108 TYR A O 1
ATOM 844 N N . TYR A 1 109 ? -4.117 -7.932 -8.320 1.00 96.69 109 TYR A N 1
ATOM 845 C CA . TYR A 1 109 ? -5.212 -8.740 -8.850 1.00 96.69 109 TYR A CA 1
ATOM 846 C C . TYR A 1 109 ? -6.554 -8.082 -8.581 1.00 96.69 109 TYR A C 1
ATOM 848 O O . TYR A 1 109 ? -6.812 -7.633 -7.463 1.00 96.69 109 TYR A O 1
ATOM 856 N N . ASP A 1 110 ? -7.429 -8.053 -9.582 1.00 96.50 110 ASP A N 1
ATOM 857 C CA . ASP A 1 110 ? -8.826 -7.689 -9.359 1.00 96.50 110 ASP A CA 1
ATOM 858 C C . ASP A 1 110 ? -9.570 -8.764 -8.541 1.00 96.50 110 ASP A C 1
ATOM 860 O O . ASP A 1 110 ? -9.047 -9.843 -8.251 1.00 96.50 110 ASP A O 1
ATOM 864 N N . ALA A 1 111 ? -10.835 -8.497 -8.212 1.00 94.94 111 ALA A N 1
ATOM 865 C CA . ALA A 1 111 ? -11.679 -9.421 -7.450 1.00 94.94 111 ALA A CA 1
ATOM 866 C C . ALA A 1 111 ? -11.909 -10.793 -8.128 1.00 94.94 111 ALA A C 1
ATOM 868 O O . ALA A 1 111 ? -12.383 -11.731 -7.485 1.00 94.94 111 ALA A O 1
ATOM 869 N N . SER A 1 112 ? -11.622 -10.924 -9.429 1.00 95.31 112 SER A N 1
ATOM 870 C CA . SER A 1 112 ? -11.709 -12.188 -10.171 1.00 95.31 112 SER A CA 1
ATOM 871 C C . SER A 1 112 ? -10.399 -12.981 -10.177 1.00 95.31 112 SER A C 1
ATOM 873 O O . SER A 1 112 ? -10.394 -14.135 -10.610 1.00 95.31 112 SER A O 1
ATOM 875 N N . GLY A 1 113 ? -9.308 -12.390 -9.681 1.00 93.69 113 GLY A N 1
ATOM 876 C CA . GLY A 1 113 ? -7.958 -12.939 -9.771 1.00 93.69 113 GLY A CA 1
ATOM 877 C C . GLY A 1 113 ? -7.253 -12.615 -11.090 1.00 93.69 113 GLY A C 1
ATOM 878 O O . GLY A 1 113 ? -6.245 -13.243 -11.401 1.00 93.69 113 GLY A O 1
ATOM 879 N N . THR A 1 114 ? -7.766 -11.670 -11.882 1.00 95.38 114 THR A N 1
ATOM 880 C CA . THR A 1 114 ? -7.091 -11.217 -13.105 1.00 95.38 114 THR A CA 1
ATOM 881 C C . THR A 1 114 ? -5.961 -10.265 -12.731 1.00 95.38 114 THR A C 1
ATOM 883 O O . THR A 1 114 ? -6.182 -9.320 -11.973 1.00 95.38 114 THR A O 1
ATOM 886 N N . CYS A 1 115 ? -4.760 -10.511 -13.261 1.00 94.94 115 CYS A N 1
ATOM 887 C CA . CYS A 1 115 ? -3.598 -9.659 -13.026 1.00 94.94 115 CYS A CA 1
ATOM 888 C C . CYS A 1 115 ? -3.788 -8.270 -13.657 1.00 94.94 115 CYS A C 1
ATOM 890 O O . CYS A 1 115 ? -4.225 -8.149 -14.802 1.00 94.94 115 CYS A O 1
ATOM 892 N N . LEU A 1 116 ? -3.453 -7.231 -12.894 1.00 96.31 116 LEU A N 1
ATOM 893 C CA . LEU A 1 116 ? -3.541 -5.820 -13.271 1.00 96.31 116 LEU A CA 1
ATOM 894 C C . LEU A 1 116 ? -2.158 -5.185 -13.489 1.00 96.31 116 LEU A C 1
ATOM 896 O O . LEU A 1 116 ? -2.073 -4.105 -14.064 1.00 96.31 116 LEU A O 1
ATOM 900 N N . GLY A 1 117 ? -1.086 -5.845 -13.046 1.00 96.31 117 GLY A N 1
ATOM 901 C CA . GLY A 1 117 ? 0.289 -5.362 -13.129 1.00 96.31 117 GLY A CA 1
ATOM 902 C C . GLY A 1 117 ? 1.162 -5.949 -12.024 1.00 96.31 117 GLY A C 1
ATOM 903 O O . GLY A 1 117 ? 0.704 -6.772 -11.221 1.00 96.31 117 GLY A O 1
ATOM 904 N N . TYR A 1 118 ? 2.416 -5.504 -11.970 1.00 96.31 118 TYR A N 1
ATOM 905 C CA . TYR A 1 118 ? 3.408 -6.040 -11.044 1.00 96.31 118 TYR A CA 1
ATOM 906 C C . TYR A 1 118 ? 4.298 -4.959 -10.432 1.00 96.31 118 TYR A C 1
ATOM 908 O O . TYR A 1 118 ? 4.562 -3.915 -11.019 1.00 96.31 118 TYR A O 1
ATOM 916 N N . ALA A 1 119 ? 4.873 -5.278 -9.278 1.00 96.81 119 ALA A N 1
ATOM 917 C CA . ALA A 1 119 ? 6.071 -4.632 -8.767 1.00 96.81 119 ALA A CA 1
ATOM 918 C C . ALA A 1 119 ? 7.152 -5.686 -8.539 1.00 96.81 119 ALA A C 1
ATOM 920 O O . ALA A 1 119 ? 6.917 -6.679 -7.854 1.00 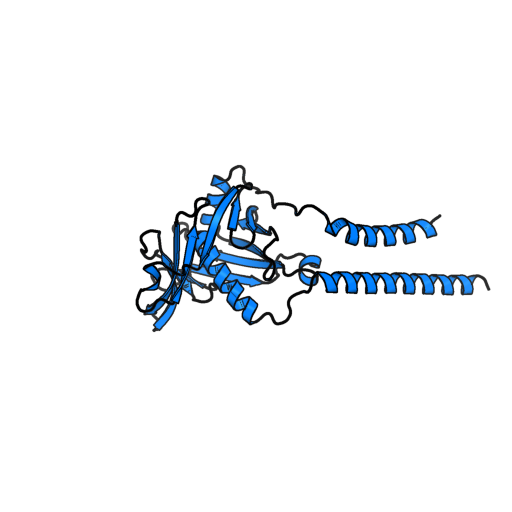96.81 119 ALA A O 1
ATOM 921 N N . GLN A 1 120 ? 8.356 -5.473 -9.058 1.00 95.75 120 GLN A N 1
ATOM 922 C CA . GLN A 1 120 ? 9.437 -6.450 -8.967 1.00 95.75 120 GLN A CA 1
ATOM 923 C C . GLN A 1 120 ? 10.725 -5.815 -8.451 1.00 95.75 120 GLN A C 1
ATOM 925 O O . GLN A 1 120 ? 11.143 -4.752 -8.903 1.00 95.75 120 GLN A O 1
ATOM 930 N N . GLU A 1 121 ? 11.389 -6.474 -7.502 1.00 94.69 121 GLU A N 1
ATOM 931 C CA . GLU A 1 121 ? 12.765 -6.118 -7.162 1.00 94.69 121 GLU A CA 1
ATOM 932 C C . GLU A 1 121 ? 13.676 -6.432 -8.355 1.00 94.69 121 GLU A C 1
ATOM 934 O O . GLU A 1 121 ? 13.751 -7.583 -8.772 1.00 94.69 121 GLU A O 1
ATOM 939 N N . GLN A 1 122 ? 14.393 -5.444 -8.883 1.00 93.25 122 GLN A N 1
ATOM 940 C CA . GLN A 1 122 ? 15.356 -5.647 -9.967 1.00 93.25 122 GLN A CA 1
ATOM 941 C C . GLN A 1 122 ? 16.684 -4.960 -9.655 1.00 93.25 122 GLN A C 1
ATOM 943 O O . GLN A 1 122 ? 16.725 -3.905 -9.012 1.00 93.25 122 GLN A O 1
ATOM 948 N N . TYR A 1 123 ? 17.782 -5.562 -10.108 1.00 90.62 123 TYR A N 1
ATOM 949 C CA . TYR A 1 123 ? 19.090 -4.913 -10.131 1.00 90.62 123 TYR A CA 1
ATOM 950 C C . TYR A 1 123 ? 19.166 -3.958 -11.319 1.00 90.62 123 TYR A C 1
ATOM 952 O O . TYR A 1 123 ? 19.157 -4.394 -12.468 1.00 90.62 123 TYR A O 1
ATOM 960 N N . VAL A 1 124 ? 19.283 -2.665 -11.036 1.00 88.31 124 VAL A N 1
ATOM 961 C CA . VAL A 1 124 ? 19.332 -1.612 -12.050 1.00 88.31 124 VAL A CA 1
ATOM 962 C C . VAL A 1 124 ? 20.628 -0.817 -11.955 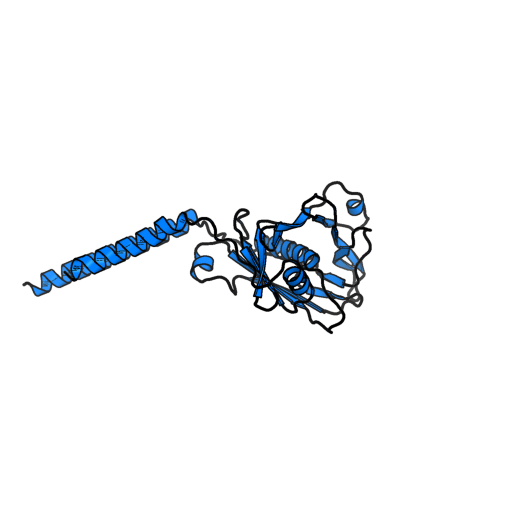1.00 88.31 124 VAL A C 1
ATOM 964 O O . VAL A 1 124 ? 21.167 -0.577 -10.869 1.00 88.31 124 VAL A O 1
ATOM 967 N N . ASP A 1 125 ? 21.139 -0.414 -13.115 1.00 85.75 125 ASP A N 1
ATOM 968 C CA . ASP A 1 125 ? 22.217 0.562 -13.208 1.00 85.75 125 ASP A CA 1
ATOM 969 C C . ASP A 1 125 ? 21.610 1.961 -13.045 1.00 85.75 125 ASP A C 1
ATOM 971 O O . ASP A 1 125 ? 20.849 2.424 -13.889 1.00 85.75 125 ASP A O 1
ATOM 975 N N . THR A 1 126 ? 21.933 2.625 -11.940 1.00 80.88 126 THR A N 1
ATOM 976 C CA . THR A 1 126 ? 21.497 3.994 -11.638 1.00 80.88 126 THR A CA 1
ATOM 977 C C . THR A 1 126 ? 22.619 4.982 -11.946 1.00 80.88 126 THR A C 1
ATOM 979 O O . THR A 1 126 ? 23.790 4.602 -12.066 1.00 80.88 126 THR A O 1
ATOM 982 N N . SER A 1 127 ? 22.300 6.272 -11.979 1.00 78.56 127 SER A N 1
ATOM 983 C CA . SER A 1 127 ? 23.282 7.364 -12.057 1.00 78.56 127 SER A CA 1
ATOM 984 C C . SER A 1 127 ? 24.365 7.306 -10.964 1.00 78.56 127 SER A C 1
ATOM 986 O O . SER A 1 127 ? 25.480 7.789 -11.171 1.00 78.56 127 SER A O 1
ATOM 988 N N . TYR A 1 128 ? 24.080 6.659 -9.829 1.00 75.44 128 TYR A N 1
ATOM 989 C CA . TYR A 1 128 ? 24.996 6.484 -8.697 1.00 75.44 128 TYR A CA 1
ATOM 990 C C . TYR A 1 128 ? 25.684 5.106 -8.651 1.00 75.44 128 TYR A C 1
ATOM 992 O O . TYR A 1 128 ? 26.481 4.847 -7.747 1.00 75.44 128 TYR A O 1
ATOM 1000 N N . GLY A 1 129 ? 25.412 4.223 -9.619 1.00 84.94 129 GLY A N 1
ATOM 1001 C CA . GLY A 1 129 ? 25.931 2.855 -9.692 1.00 84.94 129 GLY A CA 1
ATOM 1002 C C . GLY A 1 129 ? 24.838 1.787 -9.604 1.00 84.94 129 GLY A C 1
ATOM 1003 O O . GLY A 1 129 ? 23.655 2.074 -9.763 1.00 84.94 129 GLY A O 1
ATOM 1004 N N . LYS A 1 130 ? 25.232 0.534 -9.360 1.00 85.94 130 LYS A N 1
ATOM 1005 C CA . LYS A 1 130 ? 24.288 -0.589 -9.255 1.00 85.94 130 LYS A CA 1
ATOM 1006 C C . LYS A 1 130 ? 23.513 -0.535 -7.948 1.00 85.94 130 LYS A C 1
ATOM 1008 O O . LYS A 1 130 ? 24.126 -0.555 -6.881 1.00 85.94 130 LYS A O 1
ATOM 1013 N N . ASP A 1 131 ? 22.191 -0.551 -8.043 1.00 89.25 131 ASP A N 1
ATOM 1014 C CA . ASP A 1 131 ? 21.294 -0.635 -6.893 1.00 89.25 131 ASP A CA 1
ATOM 1015 C C . ASP A 1 131 ? 20.164 -1.633 -7.165 1.00 89.25 131 ASP A C 1
ATOM 1017 O O . ASP A 1 131 ? 19.883 -1.999 -8.307 1.00 89.25 131 ASP A O 1
ATOM 1021 N N . THR A 1 132 ? 19.516 -2.106 -6.107 1.00 91.56 132 THR A N 1
ATOM 1022 C CA . THR A 1 132 ? 18.267 -2.853 -6.229 1.00 91.56 132 THR A CA 1
ATOM 1023 C C . THR A 1 132 ? 17.111 -1.881 -6.051 1.00 91.56 132 THR A C 1
ATOM 1025 O O . THR A 1 132 ? 17.008 -1.211 -5.021 1.00 91.56 132 THR A O 1
ATOM 1028 N N . ARG A 1 133 ? 16.204 -1.838 -7.021 1.00 93.81 133 ARG A N 1
ATOM 1029 C CA . ARG A 1 133 ? 14.995 -1.011 -6.973 1.00 93.81 133 ARG A CA 1
ATOM 1030 C C . ARG A 1 133 ? 13.746 -1.861 -7.083 1.00 93.81 133 ARG A C 1
ATOM 1032 O O . ARG A 1 133 ? 13.815 -3.021 -7.472 1.00 93.81 133 ARG A O 1
ATOM 1039 N N . LEU A 1 134 ? 12.625 -1.290 -6.668 1.00 95.81 134 LEU A N 1
ATOM 1040 C CA . LEU A 1 134 ? 11.306 -1.841 -6.922 1.00 95.81 134 LEU A CA 1
ATOM 1041 C C . LEU A 1 134 ? 10.790 -1.200 -8.214 1.00 95.81 134 LEU A C 1
ATOM 1043 O O . LEU A 1 134 ? 10.493 -0.006 -8.229 1.00 95.81 134 LEU A O 1
ATOM 1047 N N . ILE A 1 135 ? 10.760 -1.987 -9.284 1.00 95.56 135 ILE A N 1
ATOM 1048 C CA . ILE A 1 135 ? 10.324 -1.573 -10.617 1.00 95.56 135 ILE A CA 1
ATOM 1049 C C . ILE A 1 135 ? 8.844 -1.888 -10.754 1.00 95.56 135 ILE A C 1
ATOM 1051 O O . ILE A 1 135 ? 8.440 -3.029 -10.524 1.00 95.56 135 ILE A O 1
ATOM 1055 N N . PHE A 1 136 ? 8.058 -0.879 -11.108 1.00 96.69 136 PHE A N 1
ATOM 1056 C CA . PHE A 1 136 ? 6.635 -1.032 -11.382 1.00 96.69 136 PHE A CA 1
ATOM 1057 C C . PHE A 1 136 ? 6.444 -1.383 -12.851 1.00 96.69 136 PHE A C 1
ATOM 1059 O O . PHE A 1 136 ? 7.117 -0.828 -13.723 1.00 96.69 136 PHE A O 1
ATOM 1066 N N . LEU A 1 137 ? 5.580 -2.352 -13.109 1.00 95.81 137 LEU A N 1
ATOM 1067 C CA . LEU A 1 137 ? 5.364 -2.956 -14.410 1.00 95.81 137 LEU A CA 1
ATOM 1068 C C . LEU A 1 137 ? 3.859 -3.007 -14.679 1.00 95.81 137 LEU A C 1
ATOM 1070 O O . LEU A 1 137 ? 3.075 -3.347 -13.788 1.00 95.81 137 LEU A O 1
ATOM 1074 N N . ASP A 1 138 ? 3.463 -2.728 -15.914 1.00 95.19 138 ASP A N 1
ATOM 1075 C CA . ASP A 1 138 ? 2.100 -3.000 -16.361 1.00 95.19 138 ASP A CA 1
ATOM 1076 C C . ASP A 1 138 ? 1.832 -4.513 -16.515 1.00 95.19 138 ASP A C 1
ATOM 1078 O O . ASP A 1 138 ? 2.687 -5.364 -16.245 1.00 95.19 138 ASP A O 1
ATOM 1082 N N . VAL A 1 139 ? 0.614 -4.863 -16.939 1.00 93.56 139 VAL A N 1
ATOM 1083 C CA . VAL A 1 139 ? 0.190 -6.258 -17.163 1.00 93.56 139 VAL A CA 1
ATOM 1084 C C . VAL A 1 139 ? 1.012 -6.979 -18.240 1.00 93.56 139 VAL A C 1
ATOM 1086 O O . VAL A 1 139 ? 1.149 -8.200 -18.186 1.00 93.56 139 VAL A O 1
ATOM 1089 N N . ASP A 1 140 ? 1.587 -6.230 -19.183 1.00 93.50 140 ASP A N 1
ATOM 1090 C CA . ASP A 1 140 ? 2.438 -6.738 -20.262 1.00 93.50 140 ASP A CA 1
ATOM 1091 C C . ASP A 1 140 ? 3.921 -6.799 -19.839 1.00 93.50 140 ASP A C 1
ATOM 1093 O O . ASP A 1 140 ? 4.812 -7.032 -20.660 1.00 93.50 140 ASP A O 1
ATOM 1097 N N . GLU A 1 141 ? 4.191 -6.615 -18.543 1.00 92.44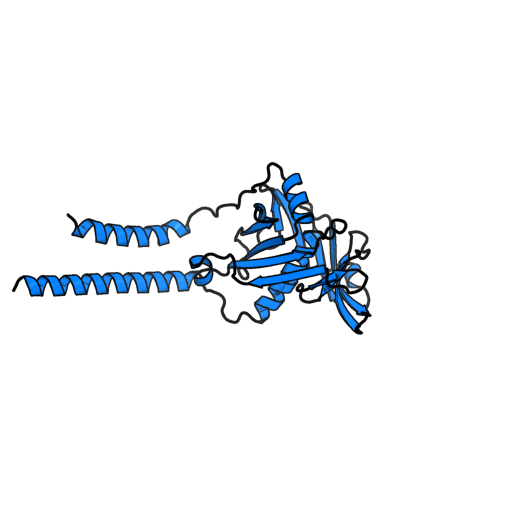 141 GLU A N 1
ATOM 1098 C CA . GLU A 1 141 ? 5.513 -6.617 -17.924 1.00 92.44 141 GLU A CA 1
ATOM 1099 C C . GLU A 1 141 ? 6.449 -5.502 -18.440 1.00 92.44 141 GLU A C 1
ATOM 1101 O O . GLU A 1 141 ? 7.685 -5.643 -18.382 1.00 92.44 141 GLU A O 1
ATOM 1106 N N . THR A 1 142 ? 5.870 -4.403 -18.936 1.00 94.06 142 THR A N 1
ATOM 1107 C CA . THR A 1 142 ? 6.577 -3.201 -19.396 1.00 94.06 142 THR A CA 1
ATOM 1108 C C . THR A 1 142 ? 6.805 -2.250 -18.220 1.00 94.06 142 THR A C 1
ATOM 1110 O O . THR A 1 142 ? 5.849 -1.921 -17.516 1.00 94.06 142 THR A O 1
ATOM 1113 N N . PRO A 1 143 ? 8.045 -1.778 -17.988 1.00 93.81 143 PRO A N 1
ATOM 1114 C CA . PRO A 1 143 ? 8.320 -0.805 -16.937 1.00 93.81 143 PRO A CA 1
ATOM 1115 C C . PRO A 1 143 ? 7.582 0.517 -17.121 1.00 93.81 143 PRO A C 1
ATOM 1117 O O . PRO A 1 143 ? 7.553 1.071 -18.220 1.00 93.81 143 PRO A O 1
ATOM 1120 N N . LEU A 1 144 ? 7.040 1.024 -16.016 1.00 93.94 144 LEU A N 1
ATOM 1121 C CA . LEU A 1 144 ? 6.477 2.368 -15.924 1.00 93.94 144 LEU A CA 1
ATOM 1122 C C . LEU A 1 144 ? 7.592 3.429 -15.868 1.00 93.94 144 LEU A C 1
ATOM 1124 O O . LEU A 1 144 ? 8.769 3.119 -15.672 1.00 93.94 144 LEU A O 1
ATOM 1128 N N . ASP A 1 145 ? 7.222 4.701 -16.023 1.00 92.56 145 ASP A N 1
ATOM 1129 C CA . ASP A 1 145 ? 8.131 5.861 -16.044 1.00 92.56 145 ASP A CA 1
ATOM 1130 C C . ASP A 1 145 ? 8.568 6.341 -14.643 1.00 92.56 145 ASP A C 1
ATOM 1132 O O . ASP A 1 145 ? 9.150 7.417 -14.484 1.00 92.56 145 ASP A O 1
ATOM 1136 N N . TYR A 1 146 ? 8.315 5.530 -13.617 1.00 93.12 146 TYR A N 1
ATOM 1137 C CA . TYR A 1 146 ? 8.738 5.752 -12.241 1.00 93.12 146 TYR A CA 1
ATOM 1138 C C . TYR A 1 146 ? 9.040 4.425 -11.535 1.00 93.12 146 TYR A C 1
ATOM 1140 O O . TYR A 1 146 ? 8.618 3.343 -11.939 1.00 93.12 146 TYR A O 1
ATOM 1148 N N . GLN A 1 147 ? 9.795 4.505 -10.444 1.00 94.50 147 GLN A N 1
ATOM 1149 C CA . GLN A 1 147 ? 10.276 3.352 -9.682 1.00 94.50 147 GLN A CA 1
ATOM 1150 C C . GLN A 1 147 ? 10.527 3.728 -8.224 1.00 94.50 147 GLN A C 1
ATOM 1152 O O . GLN A 1 147 ? 10.700 4.896 -7.891 1.00 94.50 147 GLN A O 1
ATOM 1157 N N . SER A 1 148 ? 10.591 2.755 -7.318 1.00 95.44 148 SER A N 1
ATOM 1158 C CA . SER A 1 148 ? 10.872 3.023 -5.903 1.00 95.44 148 SER A CA 1
ATOM 1159 C C . SER A 1 148 ? 12.219 2.459 -5.458 1.00 95.44 148 SER A C 1
ATOM 1161 O O . SER A 1 148 ? 12.721 1.469 -5.993 1.00 95.44 148 SER A O 1
ATOM 1163 N N . SER A 1 149 ? 12.816 3.055 -4.420 1.00 94.88 149 SER A N 1
ATOM 1164 C CA . SER A 1 149 ? 13.884 2.378 -3.677 1.00 94.88 149 SER A CA 1
ATOM 1165 C C . SER A 1 149 ? 13.394 1.016 -3.175 1.00 94.88 149 SER A C 1
ATOM 1167 O O . SER A 1 149 ? 12.223 0.844 -2.837 1.00 94.88 149 SER A O 1
ATOM 1169 N N . ARG A 1 150 ? 14.297 0.042 -3.017 1.00 92.56 150 ARG A N 1
ATOM 1170 C CA . ARG A 1 150 ? 13.950 -1.301 -2.509 1.00 92.56 150 ARG A CA 1
ATOM 1171 C C . ARG A 1 150 ? 13.162 -1.306 -1.188 1.00 92.56 150 ARG A C 1
ATOM 1173 O O . ARG A 1 150 ? 12.444 -2.265 -0.893 1.00 92.56 150 ARG A O 1
ATOM 1180 N N . SER A 1 151 ? 13.340 -0.275 -0.367 1.00 91.25 151 SER A N 1
ATOM 1181 C CA . SER A 1 151 ? 12.662 -0.122 0.927 1.00 91.25 151 SER A CA 1
ATOM 1182 C C . SER A 1 151 ? 11.243 0.456 0.831 1.00 91.25 151 SER A C 1
ATOM 1184 O O . SER A 1 151 ? 10.540 0.497 1.837 1.00 91.25 151 SER A O 1
ATOM 1186 N N . GLY A 1 152 ? 10.813 0.936 -0.342 1.00 93.69 152 GLY A N 1
ATOM 1187 C CA . GLY A 1 152 ? 9.530 1.627 -0.512 1.00 93.69 152 GLY A CA 1
ATOM 1188 C C . GLY A 1 152 ? 9.498 3.039 0.089 1.00 93.69 152 GLY A C 1
ATOM 1189 O O . GLY A 1 152 ? 8.427 3.605 0.282 1.00 93.69 152 GLY A O 1
ATOM 1190 N N . ARG A 1 153 ? 10.656 3.617 0.447 1.00 95.00 153 ARG A N 1
ATOM 1191 C CA . ARG A 1 153 ? 10.739 4.910 1.160 1.00 95.00 153 ARG A CA 1
ATOM 1192 C C . ARG A 1 153 ? 10.834 6.128 0.258 1.00 95.00 153 ARG A C 1
ATOM 1194 O O . ARG A 1 153 ? 10.522 7.225 0.709 1.00 95.00 153 ARG A O 1
ATOM 1201 N N . ILE A 1 154 ? 11.318 5.939 -0.961 1.00 94.94 154 ILE A N 1
ATOM 1202 C CA . ILE A 1 154 ? 11.611 7.007 -1.920 1.00 94.94 154 ILE A CA 1
ATOM 1203 C C . ILE A 1 154 ? 11.082 6.548 -3.269 1.00 94.94 154 ILE A C 1
ATOM 1205 O O . ILE A 1 154 ? 11.250 5.372 -3.612 1.00 94.94 154 ILE A O 1
ATOM 1209 N N . LEU A 1 155 ? 10.418 7.451 -3.974 1.00 94.69 155 LEU A N 1
ATOM 1210 C CA . LEU A 1 155 ? 9.930 7.281 -5.331 1.00 94.69 155 LEU A CA 1
ATOM 1211 C C . LEU A 1 155 ? 10.798 8.135 -6.256 1.00 94.69 155 LEU A C 1
ATOM 1213 O O . LEU A 1 155 ? 11.055 9.299 -5.949 1.00 94.69 155 LEU A O 1
ATOM 1217 N N . TYR A 1 156 ? 11.241 7.540 -7.352 1.00 92.81 156 TYR A N 1
ATOM 1218 C CA . TYR A 1 156 ? 12.080 8.151 -8.368 1.00 92.81 156 TYR A CA 1
ATOM 1219 C C . TYR A 1 156 ? 11.360 8.159 -9.709 1.00 92.81 156 TYR A C 1
ATOM 1221 O O . TYR A 1 156 ? 10.595 7.237 -9.999 1.00 92.81 156 TYR A O 1
ATOM 1229 N N . ASP A 1 157 ? 11.644 9.160 -10.529 1.00 91.19 157 ASP A N 1
ATOM 1230 C CA . ASP A 1 157 ? 11.280 9.153 -11.944 1.00 91.19 157 ASP A CA 1
ATOM 1231 C C . ASP A 1 157 ? 12.278 8.324 -12.790 1.00 91.19 157 ASP A C 1
ATOM 1233 O O . ASP A 1 157 ? 13.195 7.667 -12.274 1.00 91.19 157 ASP A O 1
ATOM 1237 N N . GLU A 1 158 ? 12.101 8.360 -14.112 1.00 88.12 158 GLU A N 1
ATOM 1238 C CA . GLU A 1 158 ? 13.009 7.758 -15.098 1.00 88.12 158 GLU A CA 1
ATOM 1239 C C . GLU A 1 158 ? 14.448 8.318 -15.059 1.00 88.12 158 GLU A C 1
ATOM 1241 O O . GLU A 1 158 ? 15.379 7.646 -15.507 1.00 88.12 158 GLU A O 1
ATOM 1246 N N . ASN A 1 159 ? 14.650 9.522 -14.511 1.00 88.94 159 ASN A N 1
ATOM 1247 C CA . ASN A 1 159 ? 15.929 10.236 -14.466 1.00 88.94 159 ASN A CA 1
ATOM 1248 C C . ASN A 1 159 ? 16.657 10.107 -13.117 1.00 88.94 159 ASN A C 1
ATOM 1250 O O . ASN A 1 159 ? 17.674 10.775 -12.916 1.00 88.94 159 ASN A O 1
ATOM 1254 N N . ASP A 1 160 ? 16.175 9.252 -12.209 1.00 89.25 160 ASP A N 1
ATOM 1255 C CA . ASP A 1 160 ? 16.644 9.123 -10.820 1.00 89.25 160 ASP A CA 1
ATOM 1256 C C . ASP A 1 160 ? 16.368 10.346 -9.919 1.00 89.25 160 ASP A C 1
ATOM 1258 O O . ASP A 1 160 ? 16.976 10.471 -8.851 1.00 89.25 160 ASP A O 1
ATOM 1262 N N . GLU A 1 161 ? 15.452 11.238 -10.296 1.00 91.44 161 GLU A N 1
ATOM 1263 C CA . GLU A 1 161 ? 15.036 12.367 -9.460 1.00 91.44 161 GLU A CA 1
ATOM 1264 C C . GLU A 1 161 ? 13.985 11.926 -8.433 1.00 91.44 161 GLU A C 1
ATOM 1266 O O . GLU A 1 161 ? 13.059 11.181 -8.748 1.00 91.44 161 GLU A O 1
ATOM 1271 N N . GLU A 1 162 ? 14.133 12.356 -7.174 1.00 92.88 162 GLU A N 1
ATOM 1272 C CA . GLU A 1 162 ? 13.160 12.057 -6.118 1.00 92.88 162 GLU A CA 1
ATOM 1273 C C . GLU A 1 162 ? 11.866 12.842 -6.357 1.00 92.88 162 GLU A C 1
ATOM 1275 O O . GLU A 1 162 ? 11.849 14.065 -6.277 1.00 92.88 162 GLU A O 1
ATOM 1280 N N . ILE A 1 163 ? 10.773 12.115 -6.585 1.00 92.81 163 ILE A N 1
ATOM 1281 C CA . ILE A 1 163 ? 9.435 12.671 -6.845 1.00 92.81 163 ILE A CA 1
ATOM 1282 C C . ILE A 1 163 ? 8.433 12.338 -5.735 1.00 92.81 163 ILE A C 1
ATOM 1284 O O . ILE A 1 163 ? 7.265 12.727 -5.778 1.00 92.81 163 ILE A O 1
ATOM 1288 N N . GLY A 1 164 ? 8.851 11.579 -4.723 1.00 93.31 164 GLY A N 1
ATOM 1289 C CA . GLY A 1 164 ? 7.972 11.211 -3.626 1.00 93.31 164 GLY A CA 1
ATOM 1290 C C . GLY A 1 164 ? 8.645 10.398 -2.534 1.00 93.31 164 GLY A C 1
ATOM 1291 O O . GLY A 1 164 ? 9.765 9.908 -2.666 1.00 93.31 164 GLY A O 1
ATOM 1292 N N . SER A 1 165 ? 7.932 10.226 -1.424 1.00 95.06 165 SER A N 1
ATOM 1293 C CA . SER A 1 165 ? 8.424 9.491 -0.263 1.00 95.06 165 SER A CA 1
ATOM 1294 C C . SER A 1 165 ? 7.328 8.709 0.454 1.00 95.06 165 SER A C 1
ATOM 1296 O O . SER A 1 165 ? 6.168 9.111 0.481 1.00 95.06 165 SER A O 1
ATOM 1298 N N . GLY A 1 166 ? 7.721 7.598 1.075 1.00 95.19 166 GLY A N 1
ATOM 1299 C CA . GLY A 1 166 ? 6.883 6.733 1.900 1.00 95.19 166 GLY A CA 1
ATOM 1300 C C . GLY A 1 166 ? 7.467 6.583 3.304 1.00 95.19 166 GLY A C 1
ATOM 1301 O O . GLY A 1 166 ? 8.672 6.372 3.480 1.00 95.19 166 GLY A O 1
ATOM 1302 N N . LYS A 1 167 ? 6.632 6.719 4.339 1.00 94.44 167 LYS A N 1
ATOM 1303 C CA . LYS A 1 167 ? 7.061 6.604 5.744 1.00 94.44 167 LYS A CA 1
ATOM 1304 C C . LYS A 1 167 ? 6.017 5.869 6.573 1.00 94.44 167 LYS A C 1
ATOM 1306 O O . LYS A 1 167 ? 4.862 6.269 6.577 1.00 94.44 167 LYS A O 1
ATOM 1311 N N . ILE A 1 168 ? 6.441 4.864 7.339 1.00 92.31 168 ILE A N 1
ATOM 1312 C CA . ILE A 1 168 ? 5.613 4.227 8.374 1.00 92.31 168 ILE A CA 1
ATOM 1313 C C . ILE A 1 168 ? 5.878 4.868 9.732 1.00 92.31 168 ILE A C 1
ATOM 1315 O O . ILE A 1 168 ? 7.024 5.132 10.109 1.00 92.31 168 ILE A O 1
ATOM 1319 N N . GLY A 1 169 ? 4.809 5.054 10.498 1.00 88.81 169 GLY A N 1
ATOM 1320 C CA . GLY A 1 169 ? 4.879 5.382 11.910 1.00 88.81 169 GLY A CA 1
ATOM 1321 C C . GLY A 1 169 ? 3.553 5.151 12.621 1.00 88.81 169 GLY A C 1
ATOM 1322 O O . GLY A 1 169 ? 2.634 4.519 12.108 1.00 88.81 169 GLY A O 1
ATOM 1323 N N . ARG A 1 170 ? 3.457 5.691 13.836 1.00 84.62 170 ARG A N 1
ATOM 1324 C CA . ARG A 1 170 ? 2.218 5.715 14.631 1.00 84.62 170 ARG A CA 1
ATOM 1325 C C . ARG A 1 170 ? 1.579 7.108 14.694 1.00 84.62 170 ARG A C 1
ATOM 1327 O O . ARG A 1 170 ? 0.603 7.318 15.411 1.00 84.62 170 ARG A O 1
ATOM 1334 N N . SER A 1 171 ? 2.118 8.076 13.948 1.00 71.50 171 SER A N 1
ATOM 1335 C CA . SER A 1 171 ? 1.508 9.397 13.781 1.00 71.50 171 SER A CA 1
ATOM 1336 C C . SER A 1 171 ? 0.160 9.252 13.073 1.00 71.50 171 SER A C 1
ATOM 1338 O O . SER A 1 171 ? 0.101 8.654 12.006 1.00 71.50 171 SER A O 1
ATOM 1340 N N . GLY A 1 172 ? -0.914 9.765 13.678 1.00 72.06 172 GLY A N 1
ATOM 1341 C CA . GLY A 1 172 ? -2.290 9.622 13.175 1.00 72.06 172 GLY A CA 1
ATOM 1342 C C . GLY A 1 172 ? -3.105 8.521 13.866 1.00 72.06 172 GLY A C 1
ATOM 1343 O O . GLY A 1 172 ? -4.332 8.526 13.794 1.00 72.06 172 GLY A O 1
ATOM 1344 N N . VAL A 1 173 ? -2.455 7.617 14.607 1.00 81.06 173 VAL A N 1
ATOM 1345 C CA . VAL A 1 173 ? -3.123 6.576 15.406 1.00 81.06 173 VAL A CA 1
ATOM 1346 C C . VAL A 1 173 ? -3.545 7.156 16.763 1.00 81.06 173 VAL A C 1
ATOM 1348 O O . VAL A 1 173 ? -2.811 7.950 17.356 1.00 81.06 173 VAL A O 1
ATOM 1351 N N . SER A 1 174 ? -4.725 6.790 17.278 1.00 79.25 174 SER A N 1
ATOM 1352 C CA . SER A 1 174 ? -5.209 7.303 18.570 1.00 79.25 174 SER A CA 1
ATOM 1353 C C . SER A 1 174 ? -4.299 6.868 19.729 1.00 79.25 174 SER A C 1
ATOM 1355 O O . SER A 1 174 ? -3.673 5.815 19.663 1.00 79.25 174 SER A O 1
ATOM 1357 N N . LEU A 1 175 ? -4.232 7.641 20.822 1.00 74.81 175 LEU A N 1
ATOM 1358 C CA . LEU A 1 175 ? -3.394 7.284 21.984 1.00 74.81 175 LEU A CA 1
ATOM 1359 C C . LEU A 1 175 ? -3.725 5.897 22.558 1.00 74.81 175 LEU A C 1
ATOM 1361 O O . LEU A 1 175 ? -2.824 5.184 22.988 1.00 74.81 175 LEU A O 1
ATOM 1365 N N . LEU A 1 176 ? -5.004 5.511 22.556 1.00 74.31 176 LEU A N 1
ATOM 1366 C CA . LEU A 1 176 ? -5.422 4.183 23.006 1.00 74.31 176 LEU A CA 1
ATOM 1367 C C . LEU A 1 176 ? -4.923 3.106 22.041 1.00 74.31 176 LEU A C 1
ATOM 1369 O O . LEU A 1 176 ? -4.348 2.110 22.471 1.00 74.31 176 LEU A O 1
ATOM 1373 N N . ASP A 1 177 ? -5.084 3.322 20.740 1.00 79.12 177 ASP A N 1
ATOM 1374 C CA . ASP A 1 177 ? -4.642 2.362 19.734 1.00 79.12 177 ASP A CA 1
ATOM 1375 C C . ASP A 1 177 ? -3.120 2.201 19.725 1.00 79.12 177 ASP A C 1
ATOM 1377 O O . ASP A 1 177 ? -2.634 1.081 19.605 1.00 79.12 177 ASP A O 1
ATOM 1381 N N . GLN A 1 178 ? -2.362 3.275 19.953 1.00 77.38 178 GLN A N 1
ATOM 1382 C CA . GLN A 1 178 ? -0.902 3.212 20.073 1.00 77.38 178 GLN A CA 1
ATOM 1383 C C . GLN A 1 178 ? -0.427 2.336 21.242 1.00 77.38 178 GLN A C 1
ATOM 1385 O O . GLN A 1 178 ? 0.698 1.839 21.207 1.00 77.38 178 GLN A O 1
ATOM 1390 N N . TRP A 1 179 ? -1.237 2.204 22.296 1.00 71.94 179 TRP A N 1
ATOM 1391 C CA . TRP A 1 179 ? -0.875 1.485 23.522 1.00 71.94 179 TRP A CA 1
ATOM 1392 C C . TRP A 1 179 ? -1.414 0.058 23.558 1.00 71.94 179 TRP A C 1
ATOM 1394 O O . TRP A 1 179 ? -0.811 -0.800 24.195 1.00 71.94 179 TRP A O 1
ATOM 1404 N N . TYR A 1 180 ? -2.552 -0.187 22.909 1.00 73.62 180 TYR A N 1
ATOM 1405 C CA . TYR A 1 180 ? -3.289 -1.448 23.025 1.00 73.62 180 TYR A CA 1
ATOM 1406 C C . TYR A 1 180 ? -3.399 -2.217 21.716 1.00 73.62 180 TYR A C 1
ATOM 1408 O O . TYR A 1 180 ? -3.917 -3.334 21.704 1.00 73.62 180 TYR A O 1
ATOM 1416 N N . THR A 1 181 ? -2.933 -1.654 20.608 1.00 80.31 181 THR A N 1
ATOM 1417 C CA . THR A 1 181 ? -3.068 -2.272 19.292 1.00 80.31 181 THR A CA 1
ATOM 1418 C C . THR A 1 181 ? -1.773 -2.155 18.510 1.00 80.31 181 THR A C 1
ATOM 1420 O O . THR A 1 181 ? -0.885 -1.374 18.842 1.00 80.31 181 THR A O 1
ATOM 1423 N N . ASN A 1 182 ? -1.696 -2.928 17.438 1.00 85.81 182 ASN A N 1
ATOM 1424 C CA . ASN A 1 182 ? -0.605 -2.878 16.482 1.00 85.81 182 ASN A CA 1
ATOM 1425 C C . ASN A 1 182 ? -0.972 -2.014 15.271 1.00 85.81 182 ASN A C 1
ATOM 1427 O O . ASN A 1 182 ? -0.589 -2.325 14.149 1.00 85.81 182 ASN A O 1
ATOM 1431 N N . LEU A 1 183 ? -1.760 -0.956 15.490 1.00 88.94 183 LEU A N 1
ATOM 1432 C CA . LEU A 1 183 ? -2.124 -0.025 14.433 1.00 88.94 183 LEU A CA 1
ATOM 1433 C C . LEU A 1 183 ? -0.968 0.913 14.103 1.00 88.94 183 LEU A C 1
ATOM 1435 O O . LEU A 1 183 ? -0.385 1.557 14.979 1.00 88.94 183 LEU A O 1
ATOM 1439 N N . TYR A 1 184 ? -0.716 1.026 12.808 1.00 91.69 184 TYR A N 1
ATOM 1440 C CA . TYR A 1 184 ? 0.254 1.920 12.205 1.00 91.69 184 TYR A CA 1
ATOM 1441 C C . TYR A 1 184 ? -0.399 2.714 11.075 1.00 91.69 184 TYR A C 1
ATOM 1443 O O . TYR A 1 184 ? -1.516 2.424 10.637 1.00 91.69 184 TYR A O 1
ATOM 1451 N N . CYS A 1 185 ? 0.308 3.749 10.638 1.00 93.75 185 CYS A N 1
ATOM 1452 C CA . CYS A 1 185 ? -0.039 4.573 9.496 1.00 93.75 185 CYS A CA 1
ATOM 1453 C C . CYS A 1 185 ? 1.193 4.701 8.594 1.00 93.75 185 CYS A C 1
ATOM 1455 O O . CYS A 1 185 ? 2.275 5.079 9.059 1.00 93.75 185 CYS A O 1
ATOM 1457 N N . ALA A 1 186 ? 1.026 4.370 7.318 1.00 95.38 186 ALA A N 1
ATOM 1458 C CA . ALA A 1 186 ? 1.963 4.708 6.262 1.00 95.38 186 ALA A CA 1
ATOM 1459 C C . ALA A 1 186 ? 1.489 5.987 5.576 1.00 95.38 186 ALA A C 1
ATOM 1461 O O . ALA A 1 186 ? 0.333 6.079 5.177 1.00 95.38 186 ALA A O 1
ATOM 1462 N N . VAL A 1 187 ? 2.385 6.957 5.426 1.00 96.19 187 VAL A N 1
ATOM 1463 C CA . VAL A 1 187 ? 2.124 8.208 4.714 1.00 96.19 187 VAL A CA 1
ATOM 1464 C C . VAL A 1 187 ? 2.990 8.239 3.467 1.00 96.19 187 VAL A C 1
ATOM 1466 O O . VAL A 1 187 ? 4.220 8.202 3.569 1.00 96.19 187 VAL A O 1
ATOM 1469 N N . PHE A 1 188 ? 2.341 8.334 2.313 1.00 95.25 188 PHE A N 1
ATOM 1470 C CA . PHE A 1 188 ? 2.973 8.532 1.018 1.00 95.25 188 PHE A CA 1
ATOM 1471 C C . PHE A 1 188 ? 2.717 9.952 0.547 1.00 95.25 188 PHE A C 1
ATOM 1473 O O . PHE A 1 188 ? 1.573 10.405 0.538 1.00 95.25 188 PHE A O 1
ATOM 1480 N N . LYS A 1 189 ? 3.786 10.642 0.162 1.00 94.00 189 LYS A N 1
ATOM 1481 C CA . LYS A 1 189 ? 3.739 11.983 -0.410 1.00 94.00 189 LYS A CA 1
ATOM 1482 C C . LYS A 1 189 ? 4.357 11.961 -1.789 1.00 94.00 189 LYS A C 1
ATOM 1484 O O . LYS A 1 189 ? 5.446 11.413 -1.937 1.00 94.00 189 LYS A O 1
ATOM 1489 N N . THR A 1 190 ? 3.699 12.579 -2.748 1.00 89.44 190 THR A N 1
ATOM 1490 C CA . THR A 1 190 ? 4.187 12.716 -4.120 1.00 89.44 190 THR A CA 1
ATOM 1491 C C . THR A 1 190 ? 4.190 14.185 -4.499 1.00 89.44 190 THR A C 1
ATOM 1493 O O . THR A 1 190 ? 3.210 14.884 -4.248 1.00 89.44 190 THR A O 1
ATOM 1496 N N . GLU A 1 191 ? 5.288 14.655 -5.079 1.00 76.75 191 GLU A N 1
ATOM 1497 C CA . GLU A 1 191 ? 5.359 15.986 -5.671 1.00 76.75 191 GLU A CA 1
ATOM 1498 C C . GLU A 1 191 ? 4.614 15.937 -7.004 1.00 76.75 191 GLU A C 1
ATOM 1500 O O . GLU A 1 191 ? 5.121 15.455 -8.013 1.00 76.75 191 GLU A O 1
ATOM 1505 N N . THR A 1 192 ? 3.353 16.364 -7.003 1.00 61.38 192 THR A N 1
ATOM 1506 C CA . THR A 1 192 ? 2.573 16.434 -8.234 1.00 61.38 192 THR A CA 1
ATOM 1507 C C . THR A 1 192 ? 2.974 17.685 -9.000 1.00 61.38 192 THR A C 1
ATOM 1509 O O . THR A 1 192 ? 2.583 18.798 -8.651 1.00 61.38 192 THR A O 1
ATOM 1512 N N . ASP A 1 193 ? 3.691 17.508 -10.105 1.00 61.12 193 ASP A N 1
ATOM 1513 C CA . ASP A 1 193 ? 3.844 18.555 -11.121 1.00 61.12 193 ASP A CA 1
ATOM 1514 C C . ASP A 1 193 ? 2.574 18.733 -11.986 1.00 61.12 193 ASP A C 1
ATOM 1516 O O . ASP A 1 193 ? 2.550 19.510 -12.940 1.00 61.12 193 ASP A O 1
ATOM 1520 N N . GLY A 1 194 ? 1.499 18.015 -11.633 1.00 57.03 194 GLY A N 1
ATOM 1521 C CA . GLY A 1 194 ? 0.196 18.030 -12.292 1.00 57.03 194 GLY A CA 1
ATOM 1522 C C . GLY A 1 194 ? 0.110 17.142 -13.533 1.00 57.03 194 GLY A C 1
ATOM 1523 O O . GLY A 1 194 ? -0.979 17.014 -14.090 1.00 57.03 194 GLY A O 1
ATOM 1524 N N . THR A 1 195 ? 1.215 16.523 -13.966 1.00 61.69 195 THR A N 1
ATOM 1525 C CA . THR A 1 195 ? 1.243 15.664 -15.162 1.00 61.69 195 THR A CA 1
ATOM 1526 C C . THR A 1 195 ? 1.468 14.193 -14.850 1.00 61.69 195 THR A C 1
ATOM 1528 O O . THR A 1 195 ? 0.895 13.351 -15.540 1.00 61.69 195 THR A O 1
ATOM 1531 N N . ARG A 1 196 ? 2.231 13.871 -13.800 1.00 72.06 196 ARG A N 1
ATOM 1532 C CA . ARG A 1 196 ? 2.463 12.480 -13.386 1.00 72.06 196 ARG A CA 1
ATOM 1533 C C . ARG A 1 196 ? 1.513 12.064 -12.273 1.00 72.06 196 ARG A C 1
ATOM 1535 O O . ARG A 1 196 ? 1.408 12.727 -11.242 1.00 72.06 196 ARG A O 1
ATOM 1542 N N . GLN A 1 197 ? 0.830 10.950 -12.503 1.00 81.56 197 GLN A N 1
ATOM 1543 C CA . GLN A 1 197 ? 0.009 10.264 -11.515 1.00 81.56 197 GLN A CA 1
ATOM 1544 C C . GLN A 1 197 ? 0.702 8.960 -11.146 1.00 81.56 197 GLN A C 1
ATOM 1546 O O . GLN A 1 197 ? 1.189 8.251 -12.020 1.00 81.56 197 GLN A O 1
ATOM 1551 N N . ILE A 1 198 ? 0.754 8.669 -9.850 1.00 89.50 198 ILE A N 1
ATOM 1552 C CA . ILE A 1 198 ? 1.354 7.438 -9.334 1.00 89.50 198 ILE A CA 1
ATOM 1553 C C . ILE A 1 198 ? 0.217 6.501 -8.978 1.00 89.50 198 ILE A C 1
ATOM 1555 O O . ILE A 1 198 ? -0.617 6.865 -8.141 1.00 89.50 198 ILE A O 1
ATOM 1559 N N . ASP A 1 199 ? 0.199 5.315 -9.582 1.00 92.00 199 ASP A N 1
ATOM 1560 C CA . ASP A 1 199 ? -0.845 4.334 -9.317 1.00 92.00 199 ASP A CA 1
ATOM 1561 C C . ASP A 1 199 ? -0.890 3.983 -7.819 1.00 92.00 199 ASP A C 1
ATOM 1563 O O . ASP A 1 199 ? 0.128 3.810 -7.136 1.00 92.00 199 ASP A O 1
ATOM 1567 N N . PHE A 1 200 ? -2.102 3.894 -7.277 1.00 95.06 200 PHE A N 1
ATOM 1568 C CA . PHE A 1 200 ? -2.311 3.495 -5.897 1.00 95.06 200 PHE A CA 1
ATOM 1569 C C . PHE A 1 200 ? -1.856 2.045 -5.639 1.00 95.06 200 PHE A C 1
ATOM 1571 O O . PHE A 1 200 ? -1.400 1.743 -4.532 1.00 95.06 200 PHE A O 1
ATOM 1578 N N . MET A 1 201 ? -1.909 1.159 -6.642 1.00 96.00 201 MET A N 1
ATOM 1579 C CA . MET A 1 201 ? -1.384 -0.213 -6.544 1.00 96.00 201 MET A CA 1
ATOM 1580 C C . MET A 1 201 ? 0.124 -0.225 -6.259 1.00 96.00 201 MET A C 1
ATOM 1582 O O . MET A 1 201 ? 0.595 -0.959 -5.387 1.00 96.00 201 MET A O 1
ATOM 1586 N N . ASP A 1 202 ? 0.873 0.684 -6.878 1.00 95.56 202 ASP A N 1
ATOM 1587 C CA . ASP A 1 202 ? 2.316 0.817 -6.661 1.00 95.56 202 ASP A CA 1
ATOM 1588 C C . ASP A 1 202 ? 2.644 1.347 -5.265 1.00 95.56 202 ASP A C 1
ATOM 1590 O O . ASP A 1 202 ? 3.567 0.864 -4.598 1.00 95.56 202 ASP A O 1
ATOM 1594 N N . ARG A 1 203 ? 1.820 2.263 -4.742 1.00 95.00 203 ARG A N 1
ATOM 1595 C CA . ARG A 1 203 ? 1.908 2.691 -3.334 1.00 95.00 203 ARG A CA 1
ATOM 1596 C C . ARG A 1 203 ? 1.627 1.530 -2.373 1.00 95.00 203 ARG A C 1
ATOM 1598 O O . ARG A 1 203 ? 2.251 1.458 -1.312 1.00 95.00 203 ARG A O 1
ATOM 1605 N N . MET A 1 204 ? 0.746 0.594 -2.736 1.00 95.88 204 MET A N 1
ATOM 1606 C CA . MET A 1 204 ? 0.511 -0.633 -1.962 1.00 95.88 204 MET A CA 1
ATOM 1607 C C . MET A 1 204 ? 1.717 -1.582 -1.985 1.00 95.88 204 MET A C 1
ATOM 1609 O O . MET A 1 204 ? 2.069 -2.138 -0.941 1.00 95.88 204 MET A O 1
ATOM 1613 N N . ALA A 1 205 ? 2.418 -1.719 -3.114 1.00 96.12 205 ALA A N 1
ATOM 1614 C CA . ALA A 1 205 ? 3.679 -2.463 -3.153 1.00 96.12 205 ALA A CA 1
ATOM 1615 C C . ALA A 1 205 ? 4.763 -1.793 -2.291 1.00 96.12 205 ALA A C 1
ATOM 1617 O O . ALA A 1 205 ? 5.459 -2.464 -1.522 1.00 96.12 205 ALA A O 1
ATOM 1618 N N . MET A 1 206 ? 4.866 -0.460 -2.328 1.00 96.31 206 MET A N 1
ATOM 1619 C CA . MET A 1 206 ? 5.752 0.286 -1.425 1.00 96.31 206 MET A CA 1
ATOM 1620 C C . MET A 1 206 ? 5.381 0.070 0.050 1.00 96.31 206 MET A C 1
ATOM 1622 O O . MET A 1 206 ? 6.275 -0.102 0.881 1.00 96.31 206 MET A O 1
ATOM 1626 N N . LEU A 1 207 ? 4.086 0.028 0.390 1.00 95.69 207 LEU A N 1
ATOM 1627 C CA . LEU A 1 207 ? 3.616 -0.274 1.747 1.00 95.69 207 LEU A CA 1
ATOM 1628 C C . LEU A 1 207 ? 4.125 -1.633 2.222 1.00 95.69 207 LEU A C 1
ATOM 1630 O O . LEU A 1 207 ? 4.666 -1.718 3.319 1.00 95.69 207 LEU A O 1
ATOM 1634 N N . TRP A 1 208 ? 4.024 -2.676 1.403 1.00 94.06 208 TRP A N 1
ATOM 1635 C CA . TRP A 1 208 ? 4.519 -4.006 1.765 1.00 94.06 208 TRP A CA 1
ATOM 1636 C C . TRP A 1 208 ? 6.014 -4.023 2.075 1.00 94.06 208 TRP A C 1
ATOM 1638 O O . TRP A 1 208 ? 6.460 -4.693 3.012 1.00 94.06 208 TRP A O 1
ATOM 1648 N N . ARG A 1 209 ? 6.799 -3.251 1.317 1.00 93.44 209 ARG A N 1
ATOM 1649 C CA . ARG A 1 209 ? 8.231 -3.075 1.581 1.00 93.44 209 ARG A CA 1
ATOM 1650 C C . ARG A 1 209 ? 8.480 -2.396 2.911 1.00 93.44 209 ARG A C 1
ATOM 1652 O O . ARG A 1 209 ? 9.248 -2.909 3.726 1.00 93.44 209 ARG A O 1
ATOM 1659 N N . LEU A 1 210 ? 7.781 -1.293 3.144 1.00 93.19 210 LEU A N 1
ATOM 1660 C CA . LEU A 1 210 ? 7.859 -0.560 4.392 1.00 93.19 210 LEU A CA 1
ATOM 1661 C C . LEU A 1 210 ? 7.436 -1.438 5.581 1.00 93.19 210 LEU A C 1
ATOM 1663 O O . LEU A 1 210 ? 8.130 -1.438 6.593 1.00 93.19 210 LEU A O 1
ATOM 1667 N N . GLU A 1 211 ? 6.343 -2.200 5.477 1.00 91.69 211 GLU A N 1
ATOM 1668 C CA . GLU A 1 211 ? 5.861 -3.101 6.530 1.00 91.69 211 GLU A CA 1
ATOM 1669 C C . GLU A 1 211 ? 6.896 -4.163 6.872 1.00 91.69 211 GLU A C 1
ATOM 1671 O O . GLU A 1 211 ? 7.188 -4.391 8.045 1.00 91.69 211 GLU A O 1
ATOM 1676 N N . ARG A 1 212 ? 7.459 -4.817 5.855 1.00 88.19 212 ARG A N 1
ATOM 1677 C CA . ARG A 1 212 ? 8.459 -5.866 6.044 1.00 88.19 212 ARG A CA 1
ATOM 1678 C C . ARG A 1 212 ? 9.708 -5.318 6.729 1.00 88.19 212 ARG A C 1
ATOM 1680 O O . ARG A 1 212 ? 10.190 -5.917 7.690 1.00 88.19 212 ARG A O 1
ATOM 1687 N N . ASP A 1 213 ? 10.204 -4.177 6.264 1.00 86.88 213 ASP A N 1
ATOM 1688 C CA . ASP A 1 213 ? 11.375 -3.534 6.854 1.00 86.88 213 ASP A CA 1
ATOM 1689 C C . ASP A 1 213 ? 11.060 -3.046 8.282 1.00 86.88 213 ASP A C 1
ATOM 1691 O O . ASP A 1 213 ? 11.889 -3.199 9.175 1.00 86.88 213 ASP A O 1
ATOM 1695 N N . TYR A 1 214 ? 9.844 -2.556 8.549 1.00 85.00 214 TYR A N 1
ATOM 1696 C CA . TYR A 1 214 ? 9.421 -2.146 9.891 1.00 85.00 214 TYR A CA 1
ATOM 1697 C C . TYR A 1 214 ? 9.268 -3.335 10.852 1.00 85.00 214 TYR A C 1
ATOM 1699 O O . TYR A 1 214 ? 9.759 -3.270 11.974 1.00 85.00 214 TYR A O 1
ATOM 1707 N N . ARG A 1 215 ? 8.680 -4.461 10.418 1.00 85.06 215 ARG A N 1
ATOM 1708 C CA . ARG A 1 215 ? 8.614 -5.708 11.214 1.00 85.06 215 ARG A CA 1
ATOM 1709 C C . ARG A 1 215 ? 9.997 -6.223 11.598 1.00 85.06 215 ARG A C 1
ATOM 1711 O O . ARG A 1 215 ? 10.128 -6.857 12.636 1.00 85.06 215 ARG A O 1
ATOM 1718 N N . SER A 1 216 ? 11.009 -5.972 10.767 1.00 79.44 216 SER A N 1
ATOM 1719 C CA . SER A 1 216 ? 12.382 -6.407 11.042 1.00 79.44 216 SER A CA 1
ATOM 1720 C C . SER A 1 216 ? 13.065 -5.629 12.171 1.00 79.44 216 SER A C 1
ATOM 1722 O O . SER A 1 216 ? 14.048 -6.115 12.723 1.00 79.44 216 SER A O 1
ATOM 1724 N N . ILE A 1 217 ? 12.546 -4.441 12.508 1.00 81.50 217 ILE A N 1
ATOM 1725 C CA . ILE A 1 217 ? 13.085 -3.556 13.552 1.00 81.50 217 ILE A CA 1
ATOM 1726 C C . ILE A 1 217 ? 12.118 -3.334 14.728 1.00 81.50 217 ILE A C 1
ATOM 1728 O O . ILE A 1 217 ? 12.492 -2.697 15.711 1.00 81.50 217 ILE A O 1
ATOM 1732 N N . ASP A 1 218 ? 10.869 -3.798 14.629 1.00 74.62 218 ASP A N 1
ATOM 1733 C CA . ASP A 1 218 ? 9.876 -3.700 15.699 1.00 74.62 218 ASP A CA 1
ATOM 1734 C C . ASP A 1 218 ? 10.005 -4.895 16.655 1.00 74.62 218 ASP A C 1
ATOM 1736 O O . ASP A 1 218 ? 9.445 -5.972 16.441 1.00 74.62 218 ASP A O 1
ATOM 1740 N N . ASP A 1 219 ? 10.778 -4.684 17.720 1.00 65.81 219 ASP A N 1
ATOM 1741 C CA . ASP A 1 219 ? 11.122 -5.712 18.706 1.00 65.81 219 ASP A CA 1
ATOM 1742 C C . ASP A 1 219 ? 10.008 -5.995 19.735 1.00 65.81 219 ASP A C 1
ATOM 1744 O O . ASP A 1 219 ? 10.168 -6.881 20.579 1.00 65.81 219 ASP A O 1
ATOM 1748 N N . ASN A 1 220 ? 8.895 -5.245 19.739 1.00 68.38 220 ASN A N 1
ATOM 1749 C CA . ASN A 1 220 ? 7.904 -5.342 20.818 1.00 68.38 220 ASN A CA 1
ATOM 1750 C C . ASN A 1 220 ? 6.445 -5.197 20.343 1.00 68.38 220 ASN A C 1
ATOM 1752 O O . ASN A 1 220 ? 5.785 -4.195 20.656 1.00 68.38 220 ASN A O 1
ATOM 1756 N N . PRO A 1 221 ? 5.904 -6.210 19.639 1.00 75.94 221 PRO A N 1
ATOM 1757 C CA . PRO A 1 221 ? 4.498 -6.232 19.260 1.00 75.94 221 PRO A CA 1
ATOM 1758 C C . PRO A 1 221 ? 3.593 -6.161 20.494 1.00 75.94 221 PRO A C 1
ATOM 1760 O O . PRO A 1 221 ? 3.793 -6.856 21.495 1.00 75.94 221 PRO A O 1
ATOM 1763 N N . VAL A 1 222 ? 2.535 -5.357 20.406 1.00 70.38 222 VAL A N 1
ATOM 1764 C CA . VAL A 1 222 ? 1.520 -5.266 21.456 1.00 70.38 222 VAL A CA 1
ATOM 1765 C C . VAL A 1 222 ? 0.742 -6.579 21.505 1.00 70.38 222 VAL A C 1
ATOM 1767 O O . VAL A 1 222 ? 0.044 -6.951 20.558 1.00 70.38 222 VAL A O 1
ATOM 1770 N N . ASN A 1 223 ? 0.801 -7.266 22.648 1.00 69.81 223 ASN A N 1
ATOM 1771 C CA . ASN A 1 223 ? -0.115 -8.360 22.951 1.00 69.81 223 ASN A CA 1
ATOM 1772 C C . ASN A 1 223 ? -1.430 -7.779 23.488 1.00 69.81 223 ASN A C 1
ATOM 1774 O O . ASN A 1 223 ? -1.645 -7.685 24.700 1.00 69.81 223 ASN A O 1
ATOM 1778 N N . THR A 1 224 ? -2.308 -7.383 22.563 1.00 63.50 224 THR A N 1
ATOM 1779 C CA . THR A 1 224 ? -3.579 -6.697 22.846 1.00 63.50 224 THR A CA 1
ATOM 1780 C C . THR A 1 224 ? -4.405 -7.386 23.932 1.00 63.50 224 THR A C 1
ATOM 1782 O O . THR A 1 224 ? -4.973 -6.709 24.785 1.00 63.50 224 THR A O 1
ATOM 1785 N N . GLY A 1 225 ? -4.440 -8.723 23.955 1.00 59.19 225 GLY A N 1
ATOM 1786 C CA . GLY A 1 225 ? -5.158 -9.473 24.985 1.00 59.19 225 GLY A CA 1
ATOM 1787 C C . GLY A 1 225 ? -4.603 -9.203 26.384 1.00 59.19 225 GLY A C 1
ATOM 1788 O O . GLY A 1 225 ? -5.330 -8.754 27.265 1.00 59.19 225 GLY A O 1
ATOM 1789 N N . VAL A 1 226 ? -3.304 -9.427 26.584 1.00 59.53 226 VAL A N 1
ATOM 1790 C CA . VAL A 1 226 ? -2.650 -9.311 27.899 1.00 59.53 226 VAL A CA 1
ATOM 1791 C C . VAL A 1 226 ? -2.628 -7.863 28.398 1.00 59.53 226 VAL A C 1
ATOM 1793 O O . VAL A 1 226 ? -2.972 -7.605 29.550 1.00 59.53 226 VAL A O 1
ATOM 1796 N N . GLN A 1 227 ? -2.308 -6.905 27.531 1.00 60.56 227 GLN A N 1
ATOM 1797 C CA . GLN A 1 227 ? -2.087 -5.507 27.919 1.00 60.56 227 GLN A CA 1
ATOM 1798 C C . GLN A 1 227 ? -3.384 -4.791 28.340 1.00 60.56 227 GLN A C 1
ATOM 1800 O O . GLN A 1 227 ? -3.379 -3.941 29.241 1.00 60.56 227 GLN A O 1
ATOM 1805 N N . ILE A 1 228 ? -4.519 -5.181 27.743 1.00 63.19 228 ILE A N 1
ATOM 1806 C CA . ILE A 1 228 ? -5.850 -4.742 28.180 1.00 63.19 228 ILE A CA 1
ATOM 1807 C C . ILE A 1 228 ? -6.157 -5.301 29.575 1.00 63.19 228 ILE A C 1
ATOM 1809 O O . ILE A 1 228 ? -6.560 -4.536 30.455 1.00 63.19 228 ILE A O 1
ATOM 1813 N N . TYR A 1 229 ? -5.933 -6.599 29.821 1.00 60.44 229 TYR A N 1
ATOM 1814 C CA . TYR A 1 229 ? -6.172 -7.197 31.142 1.00 60.44 229 TYR A CA 1
ATOM 1815 C C . TYR A 1 229 ? -5.292 -6.579 32.231 1.00 60.44 229 TYR A C 1
ATOM 1817 O O . TYR A 1 229 ? -5.796 -6.264 33.310 1.00 60.44 229 TYR A O 1
ATOM 1825 N N . GLU A 1 230 ? -4.008 -6.354 31.951 1.00 60.72 230 GLU A N 1
ATOM 1826 C CA . GLU A 1 230 ? -3.084 -5.712 32.887 1.00 60.72 230 GLU A CA 1
ATOM 1827 C C . GLU A 1 230 ? -3.515 -4.281 33.220 1.00 60.72 230 GLU A C 1
ATOM 1829 O O . GLU A 1 230 ? -3.584 -3.914 34.394 1.00 60.72 230 GLU A O 1
ATOM 1834 N N . THR A 1 231 ? -3.896 -3.485 32.216 1.00 65.62 231 THR A N 1
ATOM 1835 C CA . THR A 1 231 ? -4.383 -2.117 32.449 1.00 65.62 231 THR A CA 1
ATOM 1836 C C . THR A 1 231 ? -5.662 -2.118 33.277 1.00 65.62 231 THR A C 1
ATOM 1838 O O . THR A 1 231 ? -5.772 -1.361 34.243 1.00 65.62 231 THR A O 1
ATOM 1841 N N . VAL A 1 232 ? -6.628 -2.979 32.943 1.00 69.25 232 VAL A N 1
ATOM 1842 C CA . VAL A 1 232 ? -7.875 -3.101 33.709 1.00 69.25 232 VAL A CA 1
ATOM 1843 C C . VAL A 1 232 ? -7.577 -3.512 35.151 1.00 69.25 232 VAL A C 1
ATOM 1845 O O . VAL A 1 232 ? -8.151 -2.930 36.072 1.00 69.25 232 VAL A O 1
ATOM 1848 N N . ALA A 1 233 ? -6.646 -4.443 35.374 1.00 66.56 233 ALA A N 1
ATOM 1849 C CA . ALA A 1 233 ? -6.226 -4.853 36.710 1.00 66.56 233 ALA A CA 1
ATOM 1850 C C . ALA A 1 233 ? -5.590 -3.693 37.496 1.00 66.56 233 ALA A C 1
ATOM 1852 O O . ALA A 1 233 ? -5.967 -3.457 38.645 1.00 66.56 233 ALA A O 1
ATOM 1853 N N . VAL A 1 234 ? -4.692 -2.915 36.881 1.00 68.56 234 VAL A N 1
ATOM 1854 C CA . VAL A 1 234 ? -4.059 -1.742 37.512 1.00 68.56 234 VAL A CA 1
ATOM 1855 C C . VAL A 1 234 ? -5.094 -0.668 37.851 1.00 68.56 234 VAL A C 1
ATOM 1857 O O . VAL A 1 234 ? -5.117 -0.170 38.979 1.00 68.56 234 VAL A O 1
ATOM 1860 N N . VAL A 1 235 ? -5.996 -0.339 36.922 1.00 73.19 235 VAL A N 1
ATOM 1861 C CA . VAL A 1 235 ? -7.085 0.624 37.157 1.00 73.19 235 VAL A CA 1
ATOM 1862 C C . VAL A 1 235 ? -7.997 0.138 38.283 1.00 73.19 235 VAL A C 1
ATOM 1864 O O . VAL A 1 235 ? -8.350 0.916 39.171 1.00 73.19 235 VAL A O 1
ATOM 1867 N N . PHE A 1 236 ? -8.334 -1.152 38.307 1.00 72.06 236 PHE A N 1
ATOM 1868 C CA . PHE A 1 236 ? -9.147 -1.745 39.365 1.00 72.06 236 PHE A CA 1
ATOM 1869 C C . PHE A 1 236 ? -8.461 -1.646 40.736 1.00 72.06 236 PHE A C 1
ATOM 1871 O O . PHE A 1 236 ? -9.085 -1.218 41.711 1.00 72.06 236 PHE A O 1
ATOM 1878 N N . VAL A 1 237 ? -7.160 -1.947 40.817 1.00 71.38 237 VAL A N 1
ATOM 1879 C CA . VAL A 1 237 ? -6.358 -1.788 42.042 1.00 71.38 237 VAL A CA 1
ATOM 1880 C C . VAL A 1 237 ? -6.302 -0.323 42.484 1.00 71.38 237 VAL A C 1
ATOM 1882 O O . VAL A 1 237 ? -6.510 -0.038 43.664 1.00 71.38 237 VAL A O 1
ATOM 1885 N N . LEU A 1 238 ? -6.104 0.627 41.567 1.00 70.00 238 LEU A N 1
ATOM 1886 C CA . LEU A 1 238 ? -6.107 2.061 41.880 1.00 70.00 238 LEU A CA 1
ATOM 1887 C C . LEU A 1 238 ? -7.463 2.528 42.424 1.00 70.00 238 LEU A C 1
ATOM 1889 O O . LEU A 1 238 ? -7.507 3.246 43.425 1.00 70.00 238 LEU A O 1
ATOM 1893 N N . ILE A 1 239 ? -8.575 2.073 41.839 1.00 75.50 239 ILE A N 1
ATOM 1894 C CA . ILE A 1 239 ? -9.928 2.356 42.344 1.00 75.50 239 ILE A CA 1
ATOM 1895 C C . ILE A 1 239 ? -10.096 1.812 43.773 1.00 75.50 239 ILE A C 1
ATOM 1897 O O . ILE A 1 239 ? -10.619 2.518 44.643 1.00 75.50 239 ILE A O 1
ATOM 1901 N N . LEU A 1 240 ? -9.616 0.595 44.055 1.00 72.25 240 LEU A N 1
ATOM 1902 C CA . LEU A 1 240 ? -9.642 0.009 45.401 1.00 72.25 240 LEU A CA 1
ATOM 1903 C C . LEU A 1 240 ? -8.765 0.789 46.399 1.00 72.25 240 LEU A C 1
ATOM 1905 O O . LEU A 1 240 ? -9.176 1.024 47.542 1.00 72.25 240 LEU A O 1
ATOM 1909 N N . LEU A 1 241 ? -7.583 1.250 45.985 1.00 68.12 241 LEU A N 1
ATOM 1910 C CA . LEU A 1 241 ? -6.666 2.039 46.818 1.00 68.12 241 LEU A CA 1
ATOM 1911 C C . LEU A 1 241 ? -7.214 3.440 47.132 1.00 68.12 241 LEU A C 1
ATOM 1913 O O . LEU A 1 241 ? -7.155 3.890 48.281 1.00 68.12 241 LEU A O 1
ATOM 1917 N N . ILE A 1 242 ? -7.828 4.111 46.156 1.00 71.88 242 ILE A N 1
ATOM 1918 C CA . ILE A 1 242 ? -8.497 5.404 46.361 1.00 71.88 242 ILE A CA 1
ATOM 1919 C C . ILE A 1 242 ? -9.727 5.222 47.261 1.00 71.88 242 ILE A C 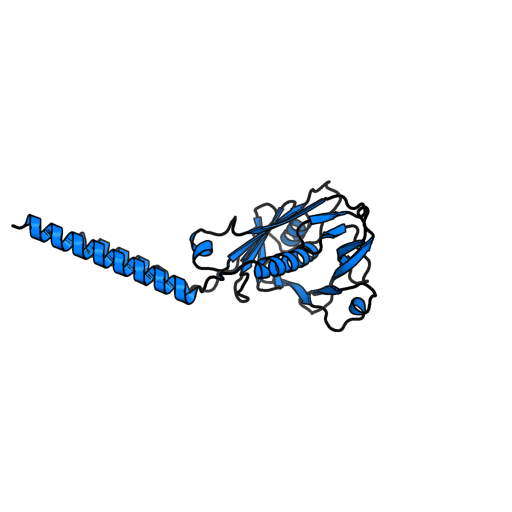1
ATOM 1921 O O . ILE A 1 242 ? -9.923 5.978 48.219 1.00 71.88 242 ILE A O 1
ATOM 1925 N N . GLY A 1 243 ? -10.530 4.181 47.019 1.00 65.56 243 GLY A N 1
ATOM 1926 C CA . GLY A 1 243 ? -11.698 3.846 47.837 1.00 65.56 243 GLY A CA 1
ATOM 1927 C C . GLY A 1 243 ? -11.343 3.541 49.298 1.00 65.56 243 GLY A C 1
ATOM 1928 O O . GLY A 1 243 ? -12.015 4.021 50.219 1.00 65.56 243 GLY A O 1
ATOM 1929 N N . SER A 1 244 ? -10.259 2.798 49.530 1.00 60.31 244 SER A N 1
ATOM 1930 C CA . SER A 1 244 ? -9.772 2.466 50.876 1.00 60.31 244 SER A CA 1
ATOM 1931 C C . SER A 1 244 ? -9.184 3.682 51.605 1.00 60.31 244 SER A C 1
ATOM 1933 O O . SER A 1 244 ? -9.459 3.875 52.794 1.00 60.31 244 SER A O 1
ATOM 1935 N N . SER A 1 245 ? -8.478 4.567 50.897 1.00 59.81 245 SER A N 1
ATOM 1936 C CA . SER A 1 245 ? -7.947 5.823 51.448 1.00 59.81 245 SER A CA 1
ATOM 1937 C C . SER A 1 245 ? -9.060 6.791 51.867 1.00 59.81 245 SER A C 1
ATOM 1939 O O . SER A 1 245 ? -9.025 7.349 52.968 1.00 59.81 245 SER A O 1
ATOM 1941 N N . PHE A 1 246 ? -10.120 6.917 51.061 1.00 52.84 246 PHE A N 1
ATOM 1942 C CA . PHE A 1 246 ? -11.308 7.702 51.421 1.00 52.84 246 PHE A CA 1
ATOM 1943 C C . PHE A 1 246 ? -12.080 7.112 52.608 1.00 52.84 246 PHE A C 1
ATOM 1945 O O . PHE A 1 246 ? -12.643 7.862 53.410 1.00 52.84 246 PHE A O 1
ATOM 1952 N N . SER A 1 247 ? -12.117 5.782 52.742 1.00 55.06 247 SER A N 1
ATOM 1953 C CA . SER A 1 247 ? -12.724 5.100 53.893 1.00 55.06 247 SER A CA 1
ATOM 1954 C C . SER A 1 247 ? -11.997 5.445 55.199 1.00 55.06 247 SER A C 1
ATOM 1956 O O . SER A 1 247 ? -12.631 5.892 56.160 1.00 55.06 247 SER A O 1
ATOM 1958 N N . LYS A 1 248 ? -10.659 5.343 55.199 1.00 58.75 248 LYS A N 1
ATOM 1959 C CA . LYS A 1 248 ? -9.804 5.666 56.354 1.00 58.75 248 LYS A CA 1
ATOM 1960 C C . LYS A 1 248 ? -9.891 7.141 56.758 1.00 58.75 248 LYS A C 1
ATOM 1962 O O . LYS A 1 248 ? -10.038 7.444 57.941 1.00 58.75 248 LYS A O 1
ATOM 1967 N N . TRP A 1 249 ? -9.888 8.067 55.795 1.00 50.91 249 TRP A N 1
ATOM 1968 C CA . TRP A 1 249 ? -10.049 9.502 56.076 1.00 50.91 249 TRP A CA 1
ATOM 1969 C C . TRP A 1 249 ? -11.400 9.831 56.732 1.00 50.91 249 TRP A C 1
ATOM 1971 O O . TRP A 1 249 ? -11.490 10.693 57.605 1.00 50.91 249 TRP A O 1
ATOM 1981 N N . ARG A 1 250 ? -12.464 9.104 56.369 1.00 52.12 250 ARG A N 1
ATOM 1982 C CA . ARG A 1 250 ? -13.804 9.296 56.940 1.00 52.12 250 ARG A CA 1
ATOM 1983 C C . ARG A 1 250 ? -13.943 8.783 58.372 1.00 52.12 250 ARG A C 1
ATOM 1985 O O . ARG A 1 250 ? -14.725 9.361 59.119 1.00 52.12 250 ARG A O 1
ATOM 1992 N N . GLN A 1 251 ? -13.228 7.719 58.741 1.00 57.69 251 GLN A N 1
ATOM 1993 C CA . GLN A 1 251 ? -13.186 7.245 60.129 1.00 57.69 251 GLN A CA 1
ATOM 1994 C C . GLN A 1 251 ? -12.431 8.230 61.028 1.00 57.69 251 GLN A C 1
ATOM 1996 O O . GLN A 1 251 ? -12.908 8.532 62.114 1.00 57.69 251 GLN A O 1
ATOM 2001 N N . LYS A 1 252 ? -11.340 8.832 60.535 1.00 56.59 252 LYS A N 1
ATOM 2002 C CA . LYS A 1 252 ? -10.587 9.870 61.261 1.00 56.59 252 LYS A CA 1
ATOM 2003 C C . LYS A 1 252 ? -11.367 11.160 61.542 1.00 56.59 252 LYS A C 1
ATOM 2005 O O . LYS A 1 252 ? -10.999 11.875 62.454 1.00 56.59 252 LYS A O 1
ATOM 2010 N N . LYS A 1 253 ? -12.410 11.469 60.762 1.00 52.62 253 LYS A N 1
ATOM 2011 C CA . LYS A 1 253 ? -13.291 12.636 60.979 1.00 52.62 253 LYS A CA 1
ATOM 2012 C C . LYS A 1 253 ? -14.472 12.373 61.922 1.00 52.62 253 LYS A C 1
ATOM 2014 O O . LYS A 1 253 ? -15.244 13.292 62.174 1.00 52.62 253 LYS A O 1
ATOM 2019 N N . LYS A 1 254 ? -14.687 11.120 62.331 1.00 52.59 254 LYS A N 1
ATOM 2020 C CA . LYS A 1 254 ? -15.794 10.718 63.214 1.00 52.59 254 LYS A CA 1
ATOM 2021 C C . LYS A 1 254 ? -15.362 10.464 64.663 1.00 52.59 254 LYS A C 1
ATOM 2023 O O . LYS A 1 254 ? -16.245 10.281 65.494 1.00 52.59 254 LYS A O 1
ATOM 2028 N N . ASN A 1 255 ? -14.056 10.463 64.922 1.00 46.62 255 ASN A N 1
ATOM 2029 C CA . ASN A 1 255 ? -13.461 10.563 66.253 1.00 46.62 255 ASN A CA 1
ATOM 2030 C C . ASN A 1 255 ? -12.983 11.999 66.463 1.00 46.62 255 ASN A C 1
ATOM 2032 O O . ASN A 1 255 ? -12.927 12.412 67.636 1.00 46.62 255 ASN A O 1
#